Protein AF-A0A3B8QKM6-F1 (afdb_monomer_lite)

Foldseek 3Di:
DDDDQPFPFDDDFQFFWFWDDDPVQWDFGPVSVVVVVVPLQFKWWWFDDPRGTTIDRDGDTDGDDRCVPDPVGDHTGTRDMDHRRDQQPPDDPCCCVVQVASHSDEAEADAPCPLPLVVQLVQLVNRHEYAGRCHPPAPVVVLVSLVSNCVNRPSTHYAYEQEDDPPCVVRSQSNLVSCVVSVGPDYDYPPDPDDDPSND

Structure (mmCIF, N/CA/C/O backbone):
data_AF-A0A3B8QKM6-F1
#
_entry.id   AF-A0A3B8QKM6-F1
#
loop_
_atom_site.group_PDB
_atom_site.id
_atom_site.type_symbol
_atom_site.label_atom_id
_atom_site.label_alt_id
_atom_site.label_comp_id
_atom_site.label_asym_id
_atom_site.label_entity_id
_atom_site.label_seq_id
_atom_site.pdbx_PDB_ins_code
_atom_site.Cartn_x
_atom_site.Cartn_y
_atom_site.Cartn_z
_atom_site.occupancy
_atom_site.B_iso_or_equiv
_atom_site.auth_seq_id
_atom_site.auth_comp_id
_atom_site.auth_asym_id
_atom_site.auth_atom_id
_atom_site.pdbx_PDB_model_num
ATOM 1 N N . MET A 1 1 ? 25.314 25.752 -32.142 1.00 34.62 1 MET A N 1
ATOM 2 C CA . MET A 1 1 ? 26.356 25.400 -31.155 1.00 34.62 1 MET A CA 1
ATOM 3 C C . MET A 1 1 ? 25.886 24.132 -30.469 1.00 34.62 1 MET A C 1
ATOM 5 O O . MET A 1 1 ? 24.937 24.197 -29.703 1.00 34.62 1 MET A O 1
ATOM 9 N N . GLY A 1 2 ? 26.414 22.980 -30.887 1.00 37.50 2 GLY A N 1
ATOM 10 C CA . GLY A 1 2 ? 25.975 21.674 -30.396 1.00 37.50 2 GLY A CA 1
ATOM 11 C C . GLY A 1 2 ? 26.530 21.411 -29.002 1.00 37.50 2 GLY A C 1
ATOM 12 O O . GLY A 1 2 ? 27.734 21.529 -28.785 1.00 37.50 2 GLY A O 1
ATOM 13 N N . THR A 1 3 ? 25.649 21.089 -28.064 1.00 38.31 3 THR A N 1
ATOM 14 C CA . THR A 1 3 ? 26.006 20.564 -26.746 1.00 38.31 3 THR A CA 1
ATOM 15 C C . THR A 1 3 ? 26.820 19.279 -26.941 1.00 38.31 3 THR A C 1
ATOM 17 O O . THR A 1 3 ? 26.410 18.440 -27.747 1.00 38.31 3 THR A O 1
ATOM 20 N N . PRO A 1 4 ? 27.969 19.092 -26.270 1.00 42.34 4 PRO A N 1
ATOM 21 C CA . PRO A 1 4 ? 28.742 17.870 -26.435 1.00 42.34 4 PRO A CA 1
ATOM 22 C C . PRO A 1 4 ? 27.942 16.684 -25.887 1.00 42.34 4 PRO A C 1
ATOM 24 O O . PRO A 1 4 ? 27.503 16.708 -24.737 1.00 42.34 4 PRO A O 1
ATOM 27 N N . MET A 1 5 ? 27.760 15.651 -26.716 1.00 44.16 5 MET A N 1
ATOM 28 C CA . MET A 1 5 ? 27.298 14.336 -26.277 1.00 44.16 5 MET A CA 1
ATOM 29 C C . MET A 1 5 ? 28.263 13.843 -25.197 1.00 44.16 5 MET A C 1
ATOM 31 O O . MET A 1 5 ? 29.403 13.476 -25.488 1.00 44.16 5 MET A O 1
ATOM 35 N N . SER A 1 6 ? 27.850 13.877 -23.931 1.00 41.88 6 SER A N 1
ATOM 36 C CA . SER A 1 6 ? 28.602 13.218 -22.870 1.00 41.88 6 SER A CA 1
ATOM 37 C C . SER A 1 6 ? 28.374 11.714 -23.011 1.00 41.88 6 SER A C 1
ATOM 39 O O . SER A 1 6 ? 27.508 11.143 -22.348 1.00 41.88 6 SER A O 1
ATOM 41 N N . ASN A 1 7 ? 29.123 11.084 -23.917 1.00 51.84 7 ASN A N 1
ATOM 42 C CA . ASN A 1 7 ? 29.161 9.633 -24.038 1.00 51.84 7 ASN A CA 1
ATOM 43 C C . ASN A 1 7 ? 29.675 9.087 -22.707 1.00 51.84 7 ASN A C 1
ATOM 45 O O . ASN A 1 7 ? 30.804 9.377 -22.293 1.00 51.84 7 ASN A O 1
ATOM 49 N N . LEU A 1 8 ? 28.819 8.350 -22.003 1.00 54.47 8 LEU A N 1
ATOM 50 C CA . LEU A 1 8 ? 29.194 7.692 -20.764 1.00 54.47 8 LEU A CA 1
ATOM 51 C C . LEU A 1 8 ? 30.216 6.607 -21.128 1.00 54.47 8 LEU A C 1
ATOM 53 O O . LEU A 1 8 ? 29.853 5.557 -21.651 1.00 54.47 8 LEU A O 1
ATOM 57 N N . LYS A 1 9 ? 31.507 6.894 -20.931 1.00 58.03 9 LYS A N 1
ATOM 58 C CA . LYS A 1 9 ? 32.576 5.947 -21.259 1.00 58.03 9 LYS A CA 1
ATOM 59 C C . LYS A 1 9 ? 32.473 4.725 -20.352 1.00 58.03 9 LYS A C 1
ATOM 61 O O . LYS A 1 9 ? 32.499 4.856 -19.126 1.00 58.03 9 LYS A O 1
ATOM 66 N N . ILE A 1 10 ? 32.405 3.548 -20.961 1.00 59.62 10 ILE A N 1
ATOM 67 C CA . ILE A 1 10 ? 32.448 2.267 -20.261 1.00 59.62 10 ILE A CA 1
ATOM 68 C C . ILE A 1 10 ? 33.868 2.104 -19.692 1.00 59.62 10 ILE A C 1
ATOM 70 O O . ILE A 1 10 ? 34.842 1.980 -20.432 1.00 59.62 10 ILE A O 1
ATOM 74 N N . LYS A 1 11 ? 34.021 2.143 -18.362 1.00 58.09 11 LYS A N 1
ATOM 75 C CA . LYS A 1 11 ? 35.206 1.545 -17.718 1.00 58.09 11 LYS A CA 1
ATOM 76 C C . LYS A 1 11 ? 35.078 0.035 -17.897 1.00 58.09 11 LYS A C 1
ATOM 78 O O . LYS A 1 11 ? 33.963 -0.438 -17.762 1.00 58.09 11 LYS A O 1
ATOM 83 N N . SER A 1 12 ? 36.168 -0.679 -18.191 1.00 62.56 12 SER A N 1
ATOM 84 C CA . SER A 1 12 ? 36.184 -2.134 -18.451 1.00 62.56 12 SER A CA 1
ATOM 85 C C . SER A 1 12 ? 35.181 -2.903 -17.573 1.00 62.56 12 SER A C 1
ATOM 87 O O . SER A 1 12 ? 35.424 -3.113 -16.383 1.00 62.56 12 SER A O 1
ATOM 89 N N . ILE A 1 13 ? 34.028 -3.248 -18.152 1.00 73.25 13 ILE A N 1
ATOM 90 C CA . ILE A 1 13 ? 32.981 -4.071 -17.545 1.00 73.25 13 ILE A CA 1
ATOM 91 C C . ILE A 1 13 ? 32.990 -5.376 -18.327 1.00 73.25 13 ILE A C 1
ATOM 93 O O . ILE A 1 13 ? 32.834 -5.366 -19.546 1.00 73.25 13 ILE A O 1
ATOM 97 N N . THR A 1 14 ? 33.178 -6.491 -17.627 1.00 83.75 14 THR A N 1
ATOM 98 C CA . THR A 1 14 ? 33.081 -7.819 -18.231 1.00 83.75 14 THR A CA 1
ATOM 99 C C . THR A 1 14 ? 31.633 -8.071 -18.651 1.00 83.75 14 THR A C 1
ATOM 101 O O . THR A 1 14 ? 30.744 -7.978 -17.798 1.00 83.75 14 THR A O 1
ATOM 104 N N . PRO A 1 15 ? 31.369 -8.395 -19.927 1.00 89.31 15 PRO A N 1
ATOM 105 C CA . PRO A 1 15 ? 30.037 -8.777 -20.363 1.00 89.31 15 PRO A CA 1
ATOM 106 C C . PRO A 1 15 ? 29.511 -9.999 -19.600 1.00 89.31 15 PRO A C 1
ATOM 108 O O . PRO A 1 15 ? 30.260 -10.918 -19.273 1.00 89.31 15 PRO A O 1
ATOM 111 N N . ILE A 1 16 ? 28.206 -10.021 -19.348 1.00 91.44 16 ILE A N 1
ATOM 112 C CA . ILE A 1 16 ? 27.495 -11.113 -18.665 1.00 91.44 16 ILE A CA 1
ATOM 113 C C . ILE A 1 16 ? 26.717 -12.011 -19.638 1.00 91.44 16 ILE A C 1
ATOM 115 O O . ILE A 1 16 ? 26.048 -12.951 -19.209 1.00 91.44 16 ILE A O 1
ATOM 119 N N . GLY A 1 17 ? 26.774 -11.705 -20.936 1.00 91.69 17 GLY A N 1
ATOM 120 C CA . GLY A 1 17 ? 26.068 -12.418 -21.993 1.00 91.69 17 GLY A CA 1
ATOM 121 C C . GLY A 1 17 ? 26.046 -11.640 -23.307 1.00 91.69 17 GLY A C 1
ATOM 122 O O . GLY A 1 17 ? 26.843 -10.720 -23.512 1.00 91.69 17 GLY A O 1
ATOM 123 N N . SER A 1 18 ? 25.090 -11.964 -24.171 1.00 92.31 18 SER A N 1
ATOM 124 C CA . SER A 1 18 ? 24.824 -11.246 -25.419 1.00 92.31 18 SER A CA 1
ATOM 125 C C . SER A 1 18 ? 23.370 -10.778 -25.497 1.00 92.31 18 SER A C 1
ATOM 127 O O . SER A 1 18 ? 22.460 -11.372 -24.910 1.00 92.31 18 SER A O 1
ATOM 129 N N . TRP A 1 19 ? 23.151 -9.675 -26.205 1.00 93.81 19 TRP A N 1
ATOM 130 C CA . TRP A 1 19 ? 21.833 -9.129 -26.496 1.00 93.81 19 TRP A CA 1
ATOM 131 C C . TRP A 1 19 ? 21.643 -8.992 -28.004 1.00 93.81 19 TRP A C 1
ATOM 133 O O . TRP A 1 19 ? 22.488 -8.432 -28.701 1.00 93.81 19 TRP A O 1
ATOM 143 N N . SER A 1 20 ? 20.499 -9.455 -28.497 1.00 92.88 20 SER A N 1
ATOM 144 C CA . SER A 1 20 ? 20.102 -9.362 -29.900 1.00 92.88 20 SER A CA 1
ATOM 145 C C . SER A 1 20 ? 18.779 -8.613 -30.036 1.00 92.88 20 SER A C 1
ATOM 147 O O . SER A 1 20 ? 17.784 -8.940 -29.386 1.00 92.88 20 SER A O 1
ATOM 149 N N . GLY A 1 21 ? 18.750 -7.611 -30.909 1.00 92.19 21 GLY A N 1
ATOM 150 C CA . GLY A 1 21 ? 17.570 -6.798 -31.168 1.00 92.19 21 GLY A CA 1
ATOM 151 C C . GLY A 1 21 ? 17.859 -5.635 -32.122 1.00 92.19 21 GLY A C 1
ATOM 152 O O . GLY A 1 21 ? 18.993 -5.484 -32.578 1.00 92.19 21 GLY A O 1
ATOM 153 N N . PRO A 1 22 ? 16.839 -4.822 -32.442 1.00 91.06 22 PRO A N 1
ATOM 154 C CA . PRO A 1 22 ? 16.989 -3.650 -33.305 1.00 91.06 22 PRO A CA 1
ATOM 155 C C . PRO A 1 22 ? 17.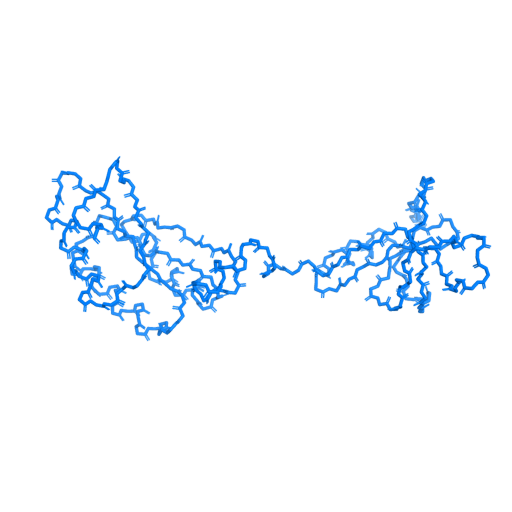885 -2.597 -32.638 1.00 91.06 22 PRO A C 1
ATOM 157 O O . PRO A 1 22 ? 17.521 -2.010 -31.616 1.00 91.06 22 PRO A O 1
ATOM 160 N N . THR A 1 23 ? 19.079 -2.383 -33.192 1.00 89.62 23 THR A N 1
ATOM 161 C CA . THR A 1 23 ? 20.089 -1.467 -32.637 1.00 89.62 23 THR A CA 1
ATOM 162 C C . THR A 1 23 ? 19.740 0.008 -32.843 1.00 89.62 23 THR A C 1
ATOM 164 O O . THR A 1 23 ? 20.194 0.856 -32.082 1.00 89.62 23 THR A O 1
ATOM 167 N N . ASP A 1 24 ? 18.887 0.318 -33.818 1.00 90.12 24 ASP A N 1
ATOM 168 C CA . ASP A 1 24 ? 18.336 1.650 -34.087 1.00 90.12 24 ASP A CA 1
ATOM 169 C C . ASP A 1 24 ? 17.354 2.131 -33.006 1.00 90.12 24 ASP A C 1
ATOM 171 O O . ASP A 1 24 ? 17.094 3.327 -32.898 1.00 90.12 24 ASP A O 1
ATOM 175 N N . LEU A 1 25 ? 16.842 1.215 -32.174 1.00 91.31 25 LEU A N 1
ATOM 176 C CA . LEU A 1 25 ? 15.969 1.525 -31.037 1.00 91.31 25 LEU A CA 1
ATOM 177 C C . LEU A 1 25 ? 16.722 1.653 -29.705 1.00 91.31 25 LEU A C 1
ATOM 179 O O . LEU A 1 25 ? 16.086 1.794 -28.654 1.00 91.31 25 LEU A O 1
ATOM 183 N N . LEU A 1 26 ? 18.057 1.571 -29.718 1.00 94.25 26 LEU A N 1
ATOM 184 C CA . LEU A 1 26 ? 18.853 1.773 -28.514 1.00 94.25 26 LEU A CA 1
ATOM 185 C C . LEU A 1 26 ? 18.727 3.216 -28.036 1.00 94.25 26 LEU A C 1
ATOM 187 O O . LEU A 1 26 ? 18.972 4.171 -28.768 1.00 94.25 26 LEU A O 1
ATOM 191 N N . LEU A 1 27 ? 18.404 3.357 -26.757 1.00 94.25 27 LEU A N 1
ATOM 192 C CA . LEU A 1 27 ? 18.575 4.609 -26.039 1.00 94.25 27 LEU A CA 1
ATOM 193 C C . LEU A 1 27 ? 20.083 4.820 -25.898 1.00 94.25 27 LEU A C 1
ATOM 195 O O . LEU A 1 27 ? 20.785 3.869 -25.548 1.00 94.25 27 LEU A O 1
ATOM 199 N N . THR A 1 28 ? 20.586 6.020 -26.175 1.00 92.75 28 THR A N 1
ATOM 200 C CA . THR A 1 28 ? 22.041 6.293 -26.190 1.00 92.75 28 THR A CA 1
ATOM 201 C C . THR A 1 28 ? 22.418 7.600 -25.500 1.00 92.75 28 THR A C 1
ATOM 203 O O . THR A 1 28 ? 23.590 7.833 -25.203 1.00 92.75 28 THR A O 1
ATOM 206 N N . THR A 1 29 ? 21.438 8.449 -25.190 1.00 91.19 29 THR A N 1
ATOM 207 C CA . THR A 1 29 ? 21.658 9.724 -24.501 1.00 91.19 29 THR A CA 1
ATOM 208 C C . THR A 1 29 ? 21.272 9.659 -23.016 1.00 91.19 29 THR A C 1
ATOM 210 O O . THR A 1 29 ? 20.421 8.857 -22.624 1.00 91.19 29 THR A O 1
ATOM 213 N N . PRO A 1 30 ? 21.828 10.538 -22.156 1.00 91.88 30 PRO A N 1
ATOM 214 C CA . PRO A 1 30 ? 21.451 10.594 -20.741 1.00 91.88 30 PRO A CA 1
ATOM 215 C C . PRO A 1 30 ? 19.956 10.850 -20.492 1.00 91.88 30 PRO A C 1
ATOM 217 O O . PRO A 1 30 ? 19.392 10.323 -19.531 1.00 91.88 30 PRO A O 1
ATOM 220 N N . GLU A 1 31 ? 19.303 11.647 -21.342 1.00 94.69 31 GLU A N 1
ATOM 221 C CA . GLU A 1 31 ? 17.866 11.914 -21.231 1.00 94.69 31 GLU A CA 1
ATOM 222 C C . GLU A 1 31 ? 17.046 10.660 -21.547 1.00 94.69 31 GLU A C 1
ATOM 224 O O . GLU A 1 31 ? 16.166 10.280 -20.772 1.00 94.69 31 GLU A O 1
ATOM 229 N N . GLU A 1 32 ? 17.375 9.971 -22.638 1.00 94.31 32 GLU A N 1
ATOM 230 C CA . GLU A 1 32 ? 16.737 8.709 -22.998 1.00 94.31 32 GLU A CA 1
ATOM 231 C C . GLU A 1 32 ? 16.980 7.639 -21.932 1.00 94.31 32 GLU A C 1
ATOM 233 O O . GLU A 1 32 ? 16.049 6.926 -21.563 1.00 94.31 32 GLU A O 1
ATOM 238 N N . PHE A 1 33 ? 18.186 7.566 -21.358 1.00 93.94 33 PHE A N 1
ATOM 239 C CA . PHE A 1 33 ? 18.465 6.675 -20.232 1.00 93.94 33 PHE A CA 1
ATOM 240 C C . PHE A 1 33 ? 17.557 6.969 -19.045 1.00 93.94 33 PHE A C 1
ATOM 242 O O . PHE A 1 33 ? 16.953 6.049 -18.493 1.00 93.94 33 PHE A O 1
ATOM 249 N N . ALA A 1 34 ? 17.415 8.241 -18.665 1.00 94.38 34 ALA A N 1
ATOM 250 C CA . ALA A 1 34 ? 16.527 8.632 -17.579 1.00 94.38 34 ALA A CA 1
ATOM 251 C C . ALA A 1 34 ? 15.063 8.264 -17.880 1.00 94.38 34 ALA A C 1
ATOM 253 O O . ALA A 1 34 ? 14.351 7.809 -16.983 1.00 94.38 34 ALA A O 1
ATOM 254 N N . GLN A 1 35 ? 14.608 8.416 -19.128 1.00 93.25 35 GLN A N 1
ATOM 255 C CA . GLN A 1 35 ? 13.270 7.987 -19.546 1.00 93.25 35 GLN A CA 1
ATOM 256 C C . GLN A 1 35 ? 13.114 6.461 -19.494 1.00 93.25 35 GLN A C 1
ATOM 258 O O . GLN A 1 35 ? 12.102 5.973 -18.991 1.00 93.25 35 GLN A O 1
ATOM 263 N N . GLY A 1 36 ? 14.115 5.712 -19.962 1.00 92.81 36 GLY A N 1
ATOM 264 C CA . GLY A 1 36 ? 14.158 4.252 -19.912 1.00 92.81 36 GLY A CA 1
ATOM 265 C C . GLY A 1 36 ? 14.082 3.738 -18.478 1.00 92.81 36 GLY A C 1
ATOM 266 O O . GLY A 1 36 ? 13.178 2.973 -18.154 1.00 92.81 36 GLY A O 1
ATOM 267 N N . LEU A 1 37 ? 14.949 4.241 -17.593 1.00 92.75 37 LEU A N 1
ATOM 268 C CA . LEU A 1 37 ? 15.011 3.873 -16.170 1.00 92.75 37 LEU A CA 1
ATOM 269 C C . LEU A 1 37 ? 13.697 4.133 -15.414 1.00 92.75 37 LEU A C 1
ATOM 271 O O . LEU A 1 37 ? 13.383 3.424 -14.461 1.00 92.75 37 LEU A O 1
ATOM 275 N N . ARG A 1 38 ? 12.889 5.111 -15.846 1.00 93.25 38 ARG A N 1
ATOM 276 C CA . ARG A 1 38 ? 11.558 5.379 -15.268 1.00 93.25 38 ARG A CA 1
ATOM 277 C C . ARG A 1 38 ? 10.496 4.354 -15.684 1.00 93.25 38 ARG A C 1
ATOM 279 O O . ARG A 1 38 ? 9.455 4.269 -15.032 1.00 93.25 38 ARG A O 1
ATOM 286 N N . ARG A 1 39 ? 10.724 3.551 -16.731 1.00 92.69 39 ARG A N 1
ATOM 287 C CA . ARG A 1 39 ? 9.789 2.513 -17.210 1.00 92.69 39 ARG A CA 1
ATOM 288 C C . ARG A 1 39 ? 9.927 1.217 -16.411 1.00 92.69 39 ARG A C 1
ATOM 290 O O . ARG A 1 39 ? 10.141 0.147 -16.968 1.00 92.69 39 ARG A O 1
ATOM 297 N N . ILE A 1 40 ? 9.697 1.294 -15.103 1.00 93.00 40 ILE A N 1
ATOM 298 C CA . ILE A 1 40 ? 9.861 0.191 -14.136 1.00 93.00 40 ILE A CA 1
ATOM 299 C C . ILE A 1 40 ? 9.059 -1.090 -14.454 1.00 93.00 40 ILE A C 1
ATOM 301 O O . ILE A 1 40 ? 9.305 -2.147 -13.880 1.00 93.00 40 ILE A O 1
ATOM 305 N N . GLY A 1 41 ? 8.073 -1.013 -15.352 1.00 92.94 41 GLY A N 1
ATOM 306 C CA . GLY A 1 41 ? 7.273 -2.153 -15.801 1.00 92.94 41 GLY A CA 1
ATOM 307 C C . GLY A 1 41 ? 7.885 -2.978 -16.938 1.00 92.94 41 GLY A C 1
ATOM 308 O O . GLY A 1 41 ? 7.291 -4.003 -17.276 1.00 92.94 41 GLY A O 1
ATOM 309 N N . THR A 1 42 ? 9.015 -2.544 -17.507 1.00 92.38 42 THR A N 1
ATOM 310 C CA . THR A 1 42 ? 9.704 -3.166 -18.653 1.00 92.38 42 THR A CA 1
ATOM 311 C C . THR A 1 42 ? 11.153 -3.463 -18.260 1.00 92.38 42 THR A C 1
ATOM 313 O O . THR A 1 42 ? 11.751 -2.636 -17.570 1.00 92.38 42 THR A O 1
ATOM 316 N N . PRO A 1 43 ? 11.729 -4.618 -18.639 1.00 93.88 43 PRO A N 1
ATOM 317 C CA . PRO A 1 43 ? 13.146 -4.861 -18.403 1.00 93.88 43 PRO A CA 1
ATOM 318 C C . PRO A 1 43 ? 14.010 -3.868 -19.190 1.00 93.88 43 PRO A C 1
ATOM 320 O O . PRO A 1 43 ? 13.604 -3.380 -20.247 1.00 93.88 43 PRO A O 1
ATOM 323 N N . LEU A 1 44 ? 15.210 -3.596 -18.683 1.00 95.69 44 LEU A N 1
ATOM 324 C CA . LEU A 1 44 ? 16.236 -2.836 -19.389 1.00 95.69 44 LEU A CA 1
ATOM 325 C C . LEU A 1 44 ? 17.505 -3.665 -19.515 1.00 95.69 44 LEU A C 1
ATOM 327 O O . LEU A 1 44 ? 17.948 -4.287 -18.549 1.00 95.69 44 LEU A O 1
ATOM 331 N N . TYR A 1 45 ? 18.102 -3.618 -20.695 1.00 95.56 45 TYR A N 1
ATOM 332 C CA . TYR A 1 45 ? 19.350 -4.290 -21.019 1.00 95.56 45 TYR A CA 1
ATOM 333 C C . TYR A 1 45 ? 20.390 -3.231 -21.344 1.00 95.56 45 TYR A C 1
ATOM 335 O O . TYR A 1 45 ? 20.171 -2.408 -22.229 1.00 95.56 45 TYR A O 1
ATOM 343 N N . ALA A 1 46 ? 21.497 -3.236 -20.615 1.00 95.00 46 ALA A N 1
ATOM 344 C CA . ALA A 1 46 ? 22.630 -2.371 -20.890 1.00 95.00 46 ALA A CA 1
ATOM 345 C C . ALA A 1 46 ? 23.610 -3.115 -21.790 1.00 95.00 46 ALA A C 1
ATOM 347 O O . ALA A 1 46 ? 24.074 -4.187 -21.411 1.00 95.00 46 ALA A O 1
ATOM 348 N N . VAL A 1 47 ? 23.913 -2.565 -22.960 1.00 93.81 47 VAL A N 1
ATOM 349 C CA . VAL A 1 47 ? 24.737 -3.214 -23.987 1.00 93.81 47 VAL A CA 1
ATOM 350 C C . VAL A 1 47 ? 25.929 -2.343 -24.367 1.00 93.81 47 VAL A C 1
ATOM 352 O O . VAL A 1 47 ? 25.850 -1.114 -24.299 1.00 93.81 47 VAL A O 1
ATOM 355 N N . ASP A 1 48 ? 27.025 -2.980 -24.769 1.00 90.94 48 ASP A N 1
ATOM 356 C CA . ASP A 1 48 ? 28.162 -2.302 -25.392 1.00 90.94 48 ASP A CA 1
ATOM 357 C C . ASP A 1 48 ? 27.878 -2.093 -26.885 1.00 90.94 48 ASP A C 1
ATOM 359 O O . ASP A 1 48 ? 27.763 -3.052 -27.651 1.00 90.94 48 ASP A O 1
ATOM 363 N N . HIS A 1 49 ? 27.736 -0.836 -27.299 1.00 85.81 49 HIS A N 1
ATOM 364 C CA . HIS A 1 49 ? 27.480 -0.440 -28.679 1.00 85.81 49 HIS A CA 1
ATOM 365 C C . HIS A 1 49 ? 28.693 0.304 -29.254 1.00 85.81 49 HIS A C 1
ATOM 367 O O . HIS A 1 49 ? 28.631 1.494 -29.558 1.00 85.81 49 HIS A O 1
ATOM 373 N N . GLY A 1 50 ? 29.822 -0.402 -29.376 1.00 73.81 50 GLY A N 1
ATOM 374 C CA . GLY A 1 50 ? 31.012 0.101 -30.068 1.00 73.81 50 GLY A CA 1
ATOM 375 C C . GLY A 1 50 ? 31.660 1.305 -29.377 1.00 73.81 50 GLY A C 1
ATOM 376 O O . GLY A 1 50 ? 31.911 2.308 -30.037 1.00 73.81 50 GLY A O 1
ATOM 377 N N . GLU A 1 51 ? 31.922 1.184 -28.066 1.00 69.62 51 GLU A N 1
ATOM 378 C CA . GLU A 1 51 ? 32.488 2.187 -27.127 1.00 69.62 51 GLU A CA 1
ATOM 379 C C . GLU A 1 51 ? 31.481 3.104 -26.409 1.00 69.62 51 GLU A C 1
ATOM 381 O O . GLU A 1 51 ? 31.860 3.842 -25.490 1.00 69.62 51 GLU A O 1
ATOM 386 N N . ALA A 1 52 ? 30.198 3.043 -26.764 1.00 81.56 52 ALA A N 1
ATOM 387 C CA . ALA A 1 52 ? 29.132 3.746 -26.058 1.00 81.56 52 ALA A CA 1
ATOM 388 C C . ALA A 1 52 ? 28.179 2.760 -25.374 1.00 81.56 52 ALA A C 1
ATOM 390 O O . ALA A 1 52 ? 27.859 1.699 -25.907 1.00 81.56 52 ALA A O 1
ATOM 391 N N . LEU A 1 53 ? 27.692 3.132 -24.191 1.00 90.25 53 LEU A N 1
ATOM 392 C CA . LEU A 1 53 ? 26.614 2.404 -23.530 1.00 90.25 53 LEU A CA 1
ATOM 393 C C . LEU A 1 53 ? 25.309 2.602 -24.313 1.00 90.25 53 LEU A C 1
ATOM 395 O O . LEU A 1 53 ? 24.951 3.735 -24.631 1.00 90.25 53 LEU A O 1
ATOM 399 N N . GLY A 1 54 ? 24.582 1.519 -24.574 1.00 94.44 54 GLY A N 1
ATOM 400 C CA . GLY A 1 54 ? 23.202 1.558 -25.058 1.00 94.44 54 GLY A CA 1
ATOM 401 C C . GLY A 1 54 ? 22.252 0.928 -24.045 1.00 94.44 54 GLY A C 1
ATOM 402 O O . GLY A 1 54 ? 22.622 -0.041 -23.381 1.00 94.44 54 GLY A O 1
ATOM 403 N N . LEU A 1 55 ? 21.027 1.447 -23.922 1.00 95.75 55 LEU A N 1
ATOM 404 C CA . LEU A 1 55 ? 19.953 0.766 -23.191 1.00 95.75 55 LEU A CA 1
ATOM 405 C C . LEU A 1 55 ? 18.867 0.288 -24.157 1.00 95.75 55 LEU A C 1
ATOM 407 O O . LEU A 1 55 ? 18.316 1.074 -24.925 1.00 95.75 55 LEU A O 1
ATOM 411 N N . ALA A 1 56 ? 18.511 -0.989 -24.064 1.00 95.62 56 ALA A N 1
ATOM 412 C CA . ALA A 1 56 ? 17.379 -1.585 -24.764 1.00 95.62 56 ALA A CA 1
ATOM 413 C C . ALA A 1 56 ? 16.247 -1.920 -23.786 1.00 95.62 56 ALA A C 1
ATOM 415 O O . ALA A 1 56 ? 16.497 -2.285 -22.642 1.00 95.62 56 ALA A O 1
ATOM 416 N N . SER A 1 57 ? 14.996 -1.850 -24.250 1.00 92.00 57 SER A N 1
ATOM 417 C CA . SER A 1 57 ? 13.798 -2.259 -23.485 1.00 92.00 57 SER A CA 1
ATOM 418 C C . SER A 1 57 ? 13.060 -3.463 -24.097 1.00 92.00 57 SER A C 1
ATOM 420 O O . SER A 1 57 ? 11.935 -3.782 -23.720 1.00 92.00 57 SER A O 1
ATOM 422 N N . GLY A 1 58 ? 13.702 -4.147 -25.047 1.00 90.62 58 GLY A N 1
ATOM 423 C CA . GLY A 1 58 ? 13.194 -5.315 -25.768 1.00 90.62 58 GLY A CA 1
ATOM 424 C C . GLY A 1 58 ? 14.343 -6.132 -26.365 1.00 90.62 58 GLY A C 1
ATOM 425 O O . GLY A 1 58 ? 15.496 -5.909 -26.004 1.00 90.62 58 GLY A O 1
ATOM 426 N N . GLY A 1 59 ? 14.040 -7.060 -27.274 1.00 92.00 59 GLY A N 1
ATOM 427 C CA . GLY A 1 59 ? 15.023 -7.997 -27.835 1.00 92.00 59 GLY A CA 1
ATOM 428 C C . GLY A 1 59 ? 15.159 -9.285 -27.018 1.00 92.00 59 GLY A C 1
ATOM 429 O O . GLY A 1 59 ? 14.353 -9.556 -26.125 1.00 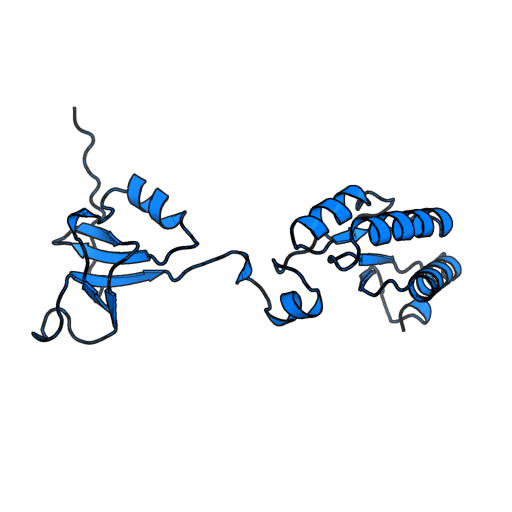92.00 59 GLY A O 1
ATOM 430 N N . SER A 1 60 ? 16.171 -10.084 -27.345 1.00 92.06 60 SER A N 1
ATOM 431 C CA . SER A 1 60 ? 16.493 -11.354 -26.690 1.00 92.06 60 SER A CA 1
ATOM 432 C C . SER A 1 60 ? 17.854 -11.284 -26.010 1.00 92.06 60 SER A C 1
ATOM 434 O O . SER A 1 60 ? 18.799 -10.722 -26.560 1.00 92.06 60 SER A O 1
ATOM 436 N N . VAL A 1 61 ? 17.952 -11.891 -24.831 1.00 92.25 61 VAL A N 1
ATOM 437 C CA . VAL A 1 61 ? 19.194 -12.008 -24.066 1.00 92.25 61 VAL A CA 1
ATOM 438 C C . VAL A 1 61 ? 19.590 -13.471 -23.960 1.00 92.25 61 VAL A C 1
ATOM 440 O O . VAL A 1 61 ? 18.760 -14.309 -23.607 1.00 92.25 61 VAL A O 1
ATOM 443 N N . GLU A 1 62 ? 20.867 -13.746 -24.188 1.00 90.88 62 GLU A N 1
ATOM 444 C CA . GLU A 1 62 ? 21.517 -15.000 -23.825 1.00 90.88 62 GLU A CA 1
ATOM 445 C C . GLU A 1 62 ? 22.525 -14.721 -22.703 1.00 90.88 62 GLU A C 1
ATOM 447 O O . GLU A 1 62 ? 23.378 -13.845 -22.836 1.00 90.88 62 GLU A O 1
ATOM 452 N N . MET A 1 63 ? 22.394 -15.421 -21.572 1.00 89.81 63 MET A N 1
ATOM 453 C CA . MET A 1 63 ? 23.238 -15.215 -20.389 1.00 89.81 63 MET A CA 1
ATOM 454 C C . MET A 1 63 ? 24.432 -16.171 -20.388 1.00 89.81 63 MET A C 1
ATOM 456 O O . MET A 1 63 ? 24.266 -17.372 -20.599 1.00 89.81 63 MET A O 1
ATOM 460 N N . GLY A 1 64 ? 25.609 -15.656 -20.037 1.00 83.62 64 GLY A N 1
ATOM 461 C CA . GLY A 1 64 ? 26.858 -16.414 -19.991 1.00 83.62 64 GLY A CA 1
ATOM 462 C C . GLY A 1 64 ? 27.593 -16.491 -21.333 1.00 83.62 64 GLY A C 1
ATOM 463 O O . GLY A 1 64 ? 27.235 -15.829 -22.304 1.00 83.62 64 GLY A O 1
ATOM 464 N N . GLY A 1 65 ? 28.657 -17.300 -21.351 1.00 72.00 65 GLY A N 1
ATOM 465 C CA . GLY A 1 65 ? 29.580 -17.426 -22.482 1.00 72.00 65 GLY A CA 1
ATOM 466 C C . GLY A 1 65 ? 30.591 -16.274 -22.588 1.00 72.00 65 GLY A C 1
ATOM 467 O O . GLY A 1 65 ? 30.589 -15.357 -21.769 1.00 72.00 65 GLY A O 1
ATOM 468 N N . ASP A 1 66 ? 31.496 -16.363 -23.566 1.00 70.12 66 ASP A N 1
ATOM 469 C CA . ASP A 1 66 ? 32.464 -15.307 -23.889 1.00 70.12 66 ASP A CA 1
ATOM 470 C C . ASP A 1 66 ? 31.989 -14.563 -25.148 1.00 70.12 66 ASP A C 1
ATOM 472 O O . ASP A 1 66 ? 32.287 -15.005 -26.258 1.00 70.12 66 ASP A O 1
ATOM 476 N N . PRO A 1 67 ? 31.240 -13.454 -25.025 1.00 63.47 67 PRO A N 1
ATOM 477 C CA . PRO A 1 67 ? 30.721 -12.731 -26.187 1.00 63.47 67 PRO A CA 1
ATOM 478 C C . PRO A 1 67 ? 31.815 -12.093 -27.056 1.00 63.47 67 PRO A C 1
ATOM 480 O O . PRO A 1 67 ? 31.506 -11.618 -28.144 1.00 63.47 67 PRO A O 1
ATOM 483 N N . GLN A 1 68 ? 33.078 -12.074 -26.609 1.00 62.78 68 GLN A N 1
ATOM 484 C CA . GLN A 1 68 ? 34.211 -11.616 -27.417 1.00 62.78 68 GLN A CA 1
ATOM 485 C C . GLN A 1 68 ? 34.950 -12.770 -28.122 1.00 62.78 68 GLN A C 1
ATOM 487 O O . GLN A 1 68 ? 35.672 -12.515 -29.086 1.00 62.78 68 GLN A O 1
ATOM 492 N N . GLY A 1 69 ? 34.766 -14.021 -27.682 1.00 60.94 69 GLY A N 1
ATOM 493 C CA . GLY A 1 69 ? 35.542 -15.182 -28.139 1.00 60.94 69 GLY A CA 1
ATOM 494 C C . GLY A 1 69 ? 34.736 -16.395 -28.622 1.00 60.94 69 GLY A C 1
ATOM 495 O O . GLY A 1 69 ? 35.306 -17.261 -29.286 1.00 60.94 69 GLY A O 1
ATOM 496 N N . ASP A 1 70 ? 33.434 -16.480 -28.334 1.00 66.50 70 ASP A N 1
ATOM 497 C CA . ASP A 1 70 ? 32.566 -17.576 -28.774 1.00 66.50 70 ASP A CA 1
ATOM 498 C C . ASP A 1 70 ? 31.781 -17.185 -30.043 1.00 66.50 70 ASP A C 1
ATOM 500 O O . ASP A 1 70 ? 30.828 -16.408 -29.964 1.00 66.50 70 ASP A O 1
ATOM 504 N N . PRO A 1 71 ? 32.117 -17.742 -31.221 1.00 62.78 71 PRO A N 1
ATOM 505 C CA . PRO A 1 71 ? 31.461 -17.408 -32.487 1.00 62.78 71 PRO A CA 1
ATOM 506 C C . PRO A 1 71 ? 29.988 -17.847 -32.567 1.00 62.78 71 PRO A C 1
ATOM 508 O O . PRO A 1 71 ? 29.325 -17.556 -33.563 1.00 62.78 71 PRO A O 1
ATOM 511 N N . ARG A 1 72 ? 29.476 -18.572 -31.560 1.00 64.69 72 ARG A N 1
ATOM 512 C CA . ARG A 1 72 ? 28.062 -18.966 -31.452 1.00 64.69 72 ARG A CA 1
ATOM 513 C C . ARG A 1 72 ? 27.191 -17.885 -30.813 1.00 64.69 72 ARG A C 1
ATOM 515 O O . ARG A 1 72 ? 25.979 -17.917 -31.002 1.00 64.69 72 ARG A O 1
ATOM 522 N N . LEU A 1 73 ? 27.786 -16.957 -30.060 1.00 65.12 73 LEU A N 1
ATOM 523 C CA . LEU A 1 73 ? 27.061 -15.836 -29.470 1.00 65.12 73 LEU A CA 1
ATOM 524 C C . LEU A 1 73 ? 26.854 -14.763 -30.541 1.00 65.12 73 LEU A C 1
ATOM 526 O O . LEU A 1 73 ? 27.804 -14.256 -31.137 1.00 65.12 73 LEU A O 1
ATOM 530 N N . HIS A 1 74 ? 25.595 -14.414 -30.787 1.00 72.12 74 HIS A N 1
ATOM 531 C CA . HIS A 1 74 ? 25.212 -13.389 -31.750 1.00 72.12 74 HIS A CA 1
ATOM 532 C C . HIS A 1 74 ? 24.615 -12.181 -31.023 1.00 72.12 74 HIS A C 1
ATOM 534 O O . HIS A 1 74 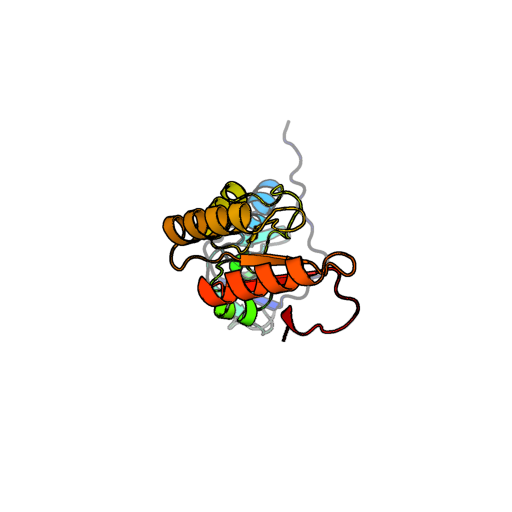? 23.729 -12.327 -30.180 1.00 72.12 74 HIS A O 1
ATOM 540 N N . GLY A 1 75 ? 25.069 -10.979 -31.384 1.00 85.50 75 GLY A N 1
ATOM 541 C CA . GLY A 1 75 ? 24.527 -9.721 -30.869 1.00 85.50 75 GLY A CA 1
ATOM 542 C C . GLY A 1 75 ? 25.568 -8.831 -30.194 1.00 85.50 75 GLY A C 1
ATOM 543 O O . GLY A 1 75 ? 26.769 -9.075 -30.277 1.00 85.50 75 GLY A O 1
ATOM 544 N N . LEU A 1 76 ? 25.093 -7.766 -29.549 1.00 90.62 76 LEU A N 1
ATOM 545 C CA . LEU A 1 76 ? 25.937 -6.849 -28.787 1.00 90.62 76 LEU A CA 1
ATOM 546 C C . LEU A 1 76 ? 26.292 -7.458 -27.421 1.00 90.62 76 LEU A C 1
ATOM 548 O O . LEU A 1 76 ? 25.442 -8.130 -26.825 1.00 90.62 76 LEU A O 1
ATOM 552 N N . PRO A 1 77 ? 27.496 -7.204 -26.876 1.00 91.06 77 PRO A N 1
ATOM 553 C CA . PRO A 1 77 ? 27.837 -7.626 -25.522 1.00 91.06 77 PRO A CA 1
ATOM 554 C C . PRO A 1 77 ? 26.855 -7.042 -24.501 1.00 91.06 77 PRO A C 1
ATOM 556 O O . PRO A 1 77 ? 26.657 -5.827 -24.434 1.00 91.06 77 PRO A O 1
ATOM 559 N N . LEU A 1 78 ? 26.242 -7.901 -23.688 1.00 92.56 78 LEU A N 1
ATOM 560 C CA . LEU A 1 78 ? 25.357 -7.495 -22.601 1.00 92.56 78 LEU A CA 1
ATOM 561 C C . LEU A 1 78 ? 26.190 -7.203 -21.353 1.00 92.56 78 LEU A C 1
ATOM 563 O O . LEU A 1 78 ? 26.929 -8.060 -20.878 1.00 92.56 78 LEU A O 1
ATOM 567 N N . LEU A 1 79 ? 26.027 -6.015 -20.785 1.00 92.94 79 LEU A N 1
ATOM 568 C CA . LEU A 1 79 ? 26.768 -5.539 -19.618 1.00 92.94 79 LEU A CA 1
ATOM 569 C C . LEU A 1 79 ? 25.952 -5.651 -18.325 1.00 92.94 79 LEU A C 1
ATOM 571 O O . LEU A 1 79 ? 26.506 -5.952 -17.272 1.00 92.94 79 LEU A O 1
ATOM 575 N N . ALA A 1 80 ? 24.640 -5.400 -18.386 1.00 93.19 80 ALA A N 1
ATOM 576 C CA . ALA A 1 80 ? 23.755 -5.487 -17.225 1.00 93.19 80 ALA A CA 1
ATOM 577 C C . ALA A 1 80 ? 22.292 -5.714 -17.623 1.00 93.19 80 ALA A C 1
ATOM 579 O O . ALA A 1 80 ? 21.862 -5.343 -18.715 1.00 93.19 80 ALA A O 1
ATOM 580 N N . VAL A 1 81 ? 21.511 -6.262 -16.690 1.00 93.94 81 VAL A N 1
ATOM 581 C CA . VAL A 1 81 ? 20.056 -6.408 -16.814 1.00 93.94 81 VAL A CA 1
ATOM 582 C C . VAL A 1 81 ? 19.383 -5.788 -15.597 1.00 93.94 81 VAL A C 1
ATOM 584 O O . VAL A 1 81 ? 19.745 -6.084 -14.461 1.00 93.94 81 VAL A O 1
ATOM 587 N N . SER A 1 82 ? 18.365 -4.968 -15.838 1.00 93.38 82 SER A N 1
ATOM 588 C CA . SER A 1 82 ? 17.387 -4.568 -14.831 1.00 93.38 82 SER A CA 1
ATOM 589 C C . SER A 1 82 ? 16.075 -5.290 -15.133 1.00 93.38 82 SER A C 1
ATOM 591 O O . SER A 1 82 ? 15.494 -5.042 -16.193 1.00 93.38 82 SER A O 1
ATOM 593 N N . PRO A 1 83 ? 15.575 -6.169 -14.248 1.00 91.69 83 PRO A N 1
ATOM 594 C CA . PRO A 1 83 ? 14.279 -6.808 -14.446 1.00 91.69 83 PRO A CA 1
ATOM 595 C C 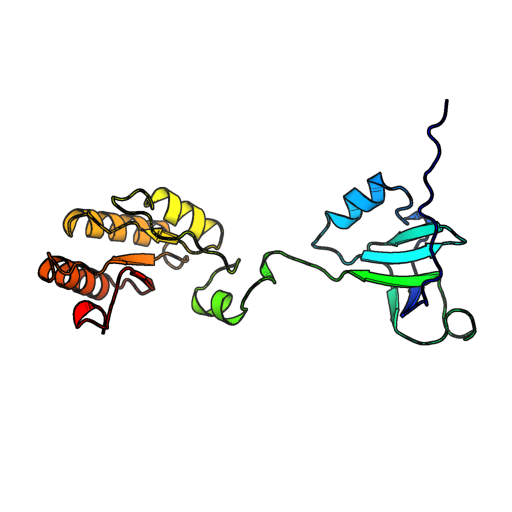. PRO A 1 83 ? 13.136 -5.792 -14.288 1.00 91.69 83 PRO A C 1
ATOM 597 O O . PRO A 1 83 ? 13.346 -4.623 -13.960 1.00 91.69 83 PRO A O 1
ATOM 600 N N . THR A 1 84 ? 11.896 -6.241 -14.490 1.00 92.88 84 THR A N 1
ATOM 601 C CA . THR A 1 84 ? 10.718 -5.427 -14.173 1.00 92.88 84 THR A CA 1
ATOM 602 C C . THR A 1 84 ? 10.618 -5.201 -12.660 1.00 92.88 84 THR A C 1
ATOM 604 O O . THR A 1 84 ? 10.359 -6.139 -11.903 1.00 92.88 84 THR A O 1
ATOM 607 N N . CYS A 1 85 ? 10.746 -3.955 -12.222 1.00 91.50 85 CYS A N 1
ATOM 608 C CA . CYS A 1 85 ? 10.729 -3.544 -10.817 1.00 91.50 85 CYS A CA 1
ATOM 609 C C . CYS A 1 85 ? 9.391 -2.881 -10.457 1.00 91.50 85 CYS A C 1
ATOM 611 O O . CYS A 1 85 ? 9.326 -1.701 -10.112 1.00 91.50 85 CYS A O 1
ATOM 613 N N . ARG A 1 86 ? 8.287 -3.624 -10.586 1.00 91.38 86 ARG A N 1
ATOM 614 C CA . ARG A 1 86 ? 6.941 -3.091 -10.325 1.00 91.38 86 ARG A CA 1
ATOM 615 C C . ARG A 1 86 ? 6.721 -2.846 -8.823 1.00 91.38 86 ARG A C 1
ATOM 617 O O . ARG A 1 86 ? 7.088 -3.718 -8.039 1.00 91.38 86 ARG A O 1
ATOM 624 N N . PRO A 1 87 ? 6.057 -1.750 -8.397 1.00 92.88 87 PRO A N 1
ATOM 625 C CA . PRO A 1 87 ? 5.877 -1.453 -6.973 1.00 92.88 87 PRO A CA 1
ATOM 626 C C . PRO A 1 87 ? 5.111 -2.545 -6.203 1.00 92.88 87 PRO A C 1
ATOM 628 O O . PRO A 1 87 ? 5.334 -2.730 -5.015 1.00 92.88 87 PRO A O 1
ATOM 631 N N . GLN A 1 88 ? 4.247 -3.308 -6.884 1.00 94.00 88 GLN A N 1
ATOM 632 C CA . GLN A 1 88 ? 3.501 -4.432 -6.300 1.00 94.00 88 GLN A CA 1
ATOM 633 C C . GLN A 1 88 ? 4.394 -5.611 -5.892 1.00 94.00 88 GLN A C 1
ATOM 635 O O . GLN A 1 88 ? 3.986 -6.430 -5.077 1.00 94.00 88 GLN A O 1
ATOM 640 N N . ASN A 1 89 ? 5.603 -5.705 -6.454 1.00 92.19 89 ASN A N 1
ATOM 641 C CA . ASN A 1 89 ? 6.537 -6.792 -6.166 1.00 92.19 89 ASN A CA 1
ATOM 642 C C . ASN A 1 89 ? 7.415 -6.502 -4.937 1.00 92.19 89 ASN A C 1
ATOM 644 O O . ASN A 1 89 ? 8.213 -7.354 -4.552 1.00 92.19 89 ASN A O 1
ATOM 648 N N . PHE A 1 90 ? 7.314 -5.309 -4.342 1.00 94.44 90 PHE A N 1
ATOM 649 C CA . PHE A 1 90 ? 8.075 -4.956 -3.146 1.00 94.44 90 PHE A CA 1
ATOM 650 C C . PHE A 1 90 ? 7.331 -5.370 -1.874 1.00 94.44 90 PHE A C 1
ATOM 652 O O . PHE A 1 90 ? 6.110 -5.247 -1.775 1.00 94.44 90 PHE A O 1
ATOM 659 N N . GLY A 1 91 ? 8.098 -5.808 -0.876 1.00 95.94 91 GLY A N 1
ATOM 660 C CA . GLY A 1 91 ? 7.582 -6.286 0.404 1.00 95.94 91 GLY A CA 1
ATOM 661 C C . GLY A 1 91 ? 7.313 -7.790 0.409 1.00 95.94 91 GLY A C 1
ATOM 662 O O . GLY A 1 91 ? 7.878 -8.544 -0.381 1.00 95.94 91 GLY A O 1
ATOM 663 N N . SER A 1 92 ? 6.478 -8.238 1.345 1.00 97.00 92 SER A N 1
ATOM 664 C CA . SER A 1 92 ? 6.169 -9.658 1.509 1.00 97.00 92 SER A CA 1
ATOM 665 C C . SER A 1 92 ? 4.980 -10.084 0.650 1.00 97.00 92 SER A C 1
ATOM 667 O O . SER A 1 92 ? 3.865 -9.595 0.830 1.00 97.00 92 SER A O 1
ATOM 669 N N . ALA A 1 93 ? 5.180 -11.087 -0.206 1.00 95.75 93 ALA A N 1
ATOM 670 C CA . ALA A 1 93 ? 4.089 -11.703 -0.959 1.00 95.75 93 ALA A CA 1
ATOM 671 C C . ALA A 1 93 ? 3.009 -12.318 -0.047 1.00 95.75 93 ALA A C 1
ATOM 673 O O . ALA A 1 93 ? 1.835 -12.332 -0.418 1.00 95.75 93 ALA A O 1
ATOM 674 N N . SER A 1 94 ? 3.379 -12.797 1.152 1.00 97.44 94 SER A N 1
ATOM 675 C CA . SER A 1 94 ? 2.393 -13.295 2.118 1.00 97.44 94 SER A CA 1
ATOM 676 C C . SER A 1 94 ? 1.521 -12.164 2.648 1.00 97.44 94 SER A C 1
ATOM 678 O O . SER A 1 94 ? 0.311 -12.313 2.658 1.00 97.44 94 SER A O 1
ATOM 680 N N . PHE A 1 95 ? 2.099 -11.002 2.967 1.00 97.69 95 PHE A N 1
ATOM 681 C CA . PHE A 1 95 ? 1.339 -9.836 3.425 1.00 97.69 95 PHE A CA 1
ATOM 682 C C . PHE A 1 95 ? 0.300 -9.394 2.387 1.00 97.69 95 PHE A C 1
ATOM 684 O O . PHE A 1 95 ? -0.860 -9.166 2.727 1.00 97.69 95 PHE A O 1
ATOM 691 N N . ALA A 1 96 ? 0.701 -9.321 1.112 1.00 97.44 96 ALA A N 1
ATOM 692 C CA . ALA A 1 96 ? -0.207 -8.967 0.024 1.00 97.44 96 ALA A CA 1
ATOM 693 C C . ALA A 1 96 ? -1.402 -9.924 -0.071 1.00 97.44 96 ALA A C 1
ATOM 695 O O . ALA A 1 96 ? -2.548 -9.484 -0.163 1.00 97.44 96 ALA A O 1
ATOM 696 N N . ARG A 1 97 ? -1.135 -11.231 0.006 1.00 97.31 97 ARG A N 1
ATOM 697 C CA . ARG A 1 97 ? -2.162 -12.275 -0.033 1.00 97.31 97 ARG A CA 1
ATOM 698 C C . ARG A 1 97 ? -3.058 -12.244 1.205 1.00 97.31 97 ARG A C 1
ATOM 700 O O . ARG A 1 97 ? -4.274 -12.237 1.059 1.00 97.31 97 ARG A O 1
ATOM 707 N N . ASP A 1 98 ? -2.467 -12.224 2.395 1.00 97.19 98 ASP A N 1
ATOM 708 C CA . ASP A 1 98 ? -3.178 -12.385 3.666 1.00 97.19 98 ASP A CA 1
ATOM 709 C C . ASP A 1 98 ? -4.081 -11.170 3.958 1.00 97.19 98 ASP A C 1
ATOM 711 O O . ASP A 1 98 ? -5.159 -11.319 4.530 1.00 97.19 98 ASP A O 1
ATOM 715 N N . HIS A 1 99 ? -3.699 -9.972 3.495 1.00 97.00 99 HIS A N 1
ATOM 716 C CA . HIS A 1 99 ? -4.512 -8.758 3.628 1.00 97.00 99 HIS A CA 1
ATOM 717 C C . HIS A 1 99 ? -5.284 -8.366 2.361 1.00 97.00 99 HIS A C 1
ATOM 719 O O . HIS A 1 99 ? -6.013 -7.376 2.396 1.00 97.00 99 HIS A O 1
ATOM 725 N N . GLY A 1 100 ? -5.149 -9.104 1.254 1.00 96.62 100 GLY A N 1
ATOM 726 C CA . GLY A 1 100 ? -5.831 -8.796 -0.009 1.00 96.62 100 GLY A CA 1
ATOM 727 C C . GLY A 1 100 ? -5.430 -7.447 -0.620 1.00 96.62 100 GLY A C 1
ATOM 728 O O . GLY A 1 100 ? -6.253 -6.780 -1.246 1.00 96.62 100 GLY A O 1
ATOM 729 N N . VAL A 1 101 ? -4.182 -7.011 -0.419 1.00 97.88 101 VAL A N 1
ATOM 730 C CA . VAL A 1 101 ? -3.669 -5.733 -0.938 1.00 97.88 101 VAL A CA 1
ATOM 731 C C . VAL A 1 101 ? -2.863 -5.931 -2.220 1.00 97.88 101 VAL A C 1
ATOM 733 O O . VAL A 1 101 ? -2.165 -6.924 -2.409 1.00 97.88 101 VAL A O 1
ATOM 736 N N . ARG A 1 102 ? -2.915 -4.934 -3.105 1.00 97.38 102 ARG A N 1
ATOM 737 C CA . ARG A 1 102 ? -2.092 -4.849 -4.320 1.00 97.38 102 ARG A CA 1
ATOM 738 C C . ARG A 1 102 ? -0.665 -4.393 -4.017 1.00 97.38 102 ARG A C 1
ATOM 740 O O . ARG A 1 102 ? 0.255 -4.755 -4.746 1.00 97.38 102 ARG A O 1
ATOM 747 N N . PHE A 1 103 ? -0.491 -3.564 -2.993 1.00 97.81 103 PHE A N 1
ATOM 748 C CA . PHE A 1 103 ? 0.812 -3.067 -2.559 1.00 97.81 103 PHE A CA 1
ATOM 749 C C . PHE A 1 103 ? 1.024 -3.425 -1.093 1.00 97.81 103 PHE A C 1
ATOM 751 O O . PHE A 1 103 ? 0.113 -3.243 -0.286 1.00 97.81 103 PHE A O 1
ATOM 758 N N . CYS A 1 104 ? 2.228 -3.882 -0.738 1.00 97.56 104 CYS A N 1
ATOM 759 C CA . CYS A 1 104 ? 2.623 -4.146 0.648 1.00 97.56 104 CYS A CA 1
ATOM 760 C C . CYS A 1 104 ? 2.847 -2.835 1.411 1.00 97.56 104 CYS A C 1
ATOM 762 O O . CYS A 1 104 ? 3.966 -2.494 1.791 1.00 97.56 104 CYS A O 1
ATOM 764 N N . TYR A 1 105 ? 1.780 -2.063 1.559 1.00 97.81 105 TYR A N 1
ATOM 765 C CA . TYR A 1 105 ? 1.798 -0.733 2.128 1.00 97.81 105 TYR A CA 1
ATOM 766 C C . TYR A 1 105 ? 0.509 -0.492 2.902 1.00 97.81 105 TYR A C 1
ATOM 768 O O . TYR A 1 105 ? -0.575 -0.910 2.479 1.00 97.81 105 TYR A O 1
ATOM 776 N N . LEU A 1 106 ? 0.640 0.203 4.029 1.00 97.44 106 LEU A N 1
ATOM 777 C CA . LEU A 1 106 ? -0.492 0.602 4.840 1.00 97.44 106 LEU A CA 1
ATOM 778 C C . LEU A 1 106 ? -0.344 2.025 5.370 1.00 97.44 106 LEU A C 1
ATOM 780 O O . LEU A 1 106 ? 0.769 2.476 5.642 1.00 97.44 106 LEU A O 1
ATOM 784 N N . ALA A 1 107 ? -1.474 2.703 5.558 1.00 98.06 107 ALA A N 1
ATOM 785 C CA . ALA A 1 107 ? -1.544 3.905 6.382 1.00 98.06 107 ALA A CA 1
ATOM 786 C C . ALA A 1 107 ? -1.830 3.509 7.837 1.00 98.06 107 ALA A C 1
ATOM 788 O O . ALA A 1 107 ? -2.823 2.832 8.125 1.00 98.06 107 ALA A O 1
ATOM 789 N N . GLY A 1 108 ? -0.940 3.918 8.742 1.00 96.56 108 GLY A N 1
ATOM 790 C CA . GLY A 1 108 ? -1.110 3.699 10.175 1.00 96.56 108 GLY A CA 1
ATOM 791 C C . GLY A 1 108 ? -2.297 4.484 10.729 1.00 96.56 108 GLY A C 1
ATOM 792 O O . GLY A 1 108 ? -2.674 5.528 10.193 1.00 96.56 108 GLY A O 1
ATOM 793 N N . ALA A 1 109 ? -2.874 3.984 11.818 1.00 96.50 109 ALA A N 1
ATOM 794 C CA . ALA A 1 109 ? -3.944 4.683 12.508 1.00 96.50 109 ALA A CA 1
ATOM 795 C C . ALA A 1 109 ? -3.455 6.008 13.105 1.00 96.50 109 ALA A C 1
ATOM 797 O O . ALA A 1 109 ? -2.364 6.088 13.670 1.00 96.50 109 ALA A O 1
ATOM 798 N N . MET A 1 110 ? -4.291 7.040 13.015 1.00 97.69 110 MET A N 1
ATOM 799 C CA . MET A 1 110 ? -4.041 8.353 13.613 1.00 97.69 110 MET A CA 1
ATOM 800 C C . MET A 1 110 ? -5.263 8.736 14.449 1.00 97.69 110 MET A C 1
ATOM 802 O O . MET A 1 110 ? -6.365 8.772 13.909 1.00 97.69 110 MET A O 1
ATOM 806 N N . ALA A 1 111 ? -5.070 8.965 15.749 1.00 95.94 111 ALA A N 1
ATOM 807 C CA . ALA A 1 111 ? -6.134 9.097 16.750 1.00 95.94 111 ALA A CA 1
ATOM 808 C C . ALA A 1 111 ? -7.191 10.174 16.432 1.00 95.94 111 ALA A C 1
ATOM 810 O O . ALA A 1 111 ? -6.990 11.039 15.579 1.00 95.94 111 ALA A O 1
ATOM 811 N N . ASN A 1 112 ? -8.302 10.141 17.170 1.00 95.88 112 ASN A N 1
ATOM 812 C CA . ASN A 1 112 ? -9.418 11.086 17.093 1.00 95.88 112 ASN A CA 1
ATOM 813 C C . ASN A 1 112 ? -10.008 11.211 15.678 1.00 95.88 112 ASN A C 1
ATOM 815 O O . ASN A 1 112 ? -10.402 12.296 15.254 1.00 95.88 112 ASN A O 1
ATOM 819 N N . GLY A 1 113 ? -10.016 10.114 14.916 1.00 95.06 113 GLY A N 1
ATOM 820 C CA . GLY A 1 113 ? -10.534 10.094 13.549 1.00 95.06 113 GLY A CA 1
ATOM 821 C C . GLY A 1 113 ? -9.660 10.800 12.506 1.00 95.06 113 GLY A C 1
ATOM 822 O O . GLY A 1 113 ? -10.111 10.956 11.373 1.00 95.06 113 GLY A O 1
ATOM 823 N N . ILE A 1 114 ? -8.416 11.193 12.827 1.00 97.69 114 ILE A N 1
ATOM 824 C CA . ILE A 1 114 ? -7.466 11.726 11.827 1.00 97.69 114 ILE A CA 1
ATOM 825 C C . ILE A 1 114 ? -7.185 10.666 10.752 1.00 97.69 114 ILE A C 1
ATOM 827 O O . ILE A 1 114 ? -7.139 10.971 9.560 1.00 97.69 114 ILE A O 1
ATOM 831 N N . GLY A 1 115 ? -7.049 9.400 11.162 1.00 97.31 115 GLY A N 1
ATOM 832 C CA . GLY A 1 115 ? -7.135 8.243 10.273 1.00 97.31 115 GLY A CA 1
ATOM 833 C C . GLY A 1 115 ? -8.588 8.043 9.863 1.00 97.31 115 GLY A C 1
ATOM 834 O O . GLY A 1 115 ? -9.249 7.147 10.378 1.00 97.31 115 GLY A O 1
ATOM 835 N N . SER A 1 116 ? -9.102 8.942 9.028 1.00 98.38 116 SER A N 1
ATOM 836 C CA . SER A 1 116 ? -10.536 9.084 8.793 1.00 98.38 116 SER A CA 1
ATOM 837 C C . SER A 1 116 ? -11.106 7.973 7.911 1.00 98.38 116 SER A C 1
ATOM 839 O O . SER A 1 116 ? -10.376 7.246 7.229 1.00 98.38 116 SER A O 1
ATOM 841 N N . ALA A 1 117 ? -12.436 7.868 7.872 1.00 98.50 117 ALA A N 1
ATOM 842 C CA . ALA A 1 117 ? -13.116 6.944 6.971 1.00 98.50 117 ALA A CA 1
ATOM 843 C C . ALA A 1 117 ? -12.781 7.237 5.497 1.00 98.50 117 ALA A C 1
ATOM 845 O O . ALA A 1 117 ? -12.571 6.310 4.725 1.00 98.50 117 ALA A O 1
ATOM 846 N N . GLU A 1 118 ? -12.645 8.508 5.107 1.00 98.62 118 GLU A N 1
ATOM 847 C CA . GLU A 1 118 ? -12.243 8.913 3.753 1.00 98.62 118 GLU A CA 1
ATOM 848 C C . GLU A 1 118 ? -10.850 8.396 3.387 1.00 98.62 118 GLU A C 1
ATOM 850 O O . GLU A 1 118 ? -10.655 7.906 2.274 1.00 98.62 118 GLU A O 1
ATOM 855 N N . LEU A 1 119 ? -9.887 8.483 4.313 1.00 98.62 119 LEU A N 1
ATOM 856 C CA . LEU A 1 119 ? -8.540 7.962 4.089 1.00 98.62 119 LEU A CA 1
ATOM 857 C C . LEU A 1 119 ? -8.572 6.441 3.920 1.00 98.62 119 LEU A C 1
ATOM 859 O O . LEU A 1 119 ? -7.963 5.915 2.987 1.00 98.62 119 LEU A O 1
ATOM 863 N N . VAL A 1 120 ? -9.305 5.741 4.790 1.00 98.75 120 VAL A N 1
ATOM 864 C CA . VAL A 1 120 ? -9.441 4.282 4.715 1.00 98.75 120 VAL A CA 1
ATOM 865 C C . VAL A 1 120 ? -10.106 3.859 3.406 1.00 98.75 120 VAL A C 1
ATOM 867 O O . VAL A 1 120 ? -9.605 2.971 2.718 1.00 98.75 120 VAL A O 1
ATOM 870 N N . GLU A 1 121 ? -11.176 4.547 3.008 1.00 98.62 121 GLU A N 1
ATOM 871 C CA . GLU A 1 121 ? -11.862 4.319 1.738 1.00 98.62 121 GLU A CA 1
ATOM 872 C C . GLU A 1 121 ? -10.938 4.535 0.530 1.00 98.62 121 GLU A C 1
ATOM 874 O O . GLU A 1 121 ? -10.902 3.706 -0.383 1.00 98.62 121 GLU A O 1
ATOM 879 N N . ALA A 1 122 ? -10.178 5.633 0.515 1.00 98.62 122 ALA A N 1
ATOM 880 C CA . ALA A 1 122 ? -9.259 5.947 -0.575 1.00 98.62 122 ALA A CA 1
ATOM 881 C C . ALA A 1 122 ? -8.143 4.896 -0.700 1.00 98.62 122 ALA A C 1
ATOM 883 O O . ALA A 1 122 ? -7.854 4.425 -1.803 1.00 98.62 122 ALA A O 1
ATOM 884 N N . MET A 1 123 ? -7.557 4.489 0.428 1.00 98.50 123 MET A N 1
ATOM 885 C CA . MET A 1 123 ? -6.495 3.481 0.477 1.00 98.50 123 MET A CA 1
ATOM 886 C C . MET A 1 123 ? -7.000 2.103 0.042 1.00 98.50 123 MET A C 1
ATOM 888 O O . MET A 1 123 ? -6.393 1.487 -0.839 1.00 98.50 123 MET A O 1
ATOM 892 N N . GLY A 1 124 ? -8.150 1.668 0.567 1.00 98.25 124 GLY A N 1
ATOM 893 C CA . GLY A 1 124 ? -8.769 0.393 0.203 1.00 98.25 124 GLY A CA 1
ATOM 894 C C . GLY A 1 124 ? -9.046 0.290 -1.299 1.00 98.25 124 GLY A C 1
ATOM 895 O O . GLY A 1 124 ? -8.675 -0.694 -1.940 1.00 98.25 124 GLY A O 1
ATOM 896 N N . ARG A 1 125 ? -9.600 1.352 -1.907 1.00 98.38 125 ARG A N 1
ATOM 897 C CA . ARG A 1 125 ? -9.845 1.422 -3.364 1.00 98.38 125 ARG A CA 1
ATOM 898 C C . ARG A 1 125 ? -8.565 1.436 -4.197 1.00 98.38 125 ARG A C 1
ATOM 900 O O . ARG A 1 125 ? -8.565 0.940 -5.321 1.00 98.38 125 ARG A O 1
ATOM 907 N N . ALA A 1 126 ? -7.476 1.979 -3.660 1.00 98.19 126 ALA A N 1
ATOM 908 C CA . ALA A 1 126 ? -6.171 1.959 -4.311 1.00 98.19 126 ALA A CA 1
ATOM 909 C C . ALA A 1 126 ? -5.447 0.599 -4.180 1.00 98.19 126 ALA A C 1
ATOM 911 O O . ALA A 1 126 ? -4.365 0.421 -4.747 1.00 98.19 126 ALA A O 1
ATOM 912 N N . GLY A 1 127 ? -6.037 -0.373 -3.472 1.00 97.81 127 GLY A N 1
ATOM 913 C CA . GLY A 1 127 ? -5.438 -1.681 -3.215 1.00 97.81 127 GLY A CA 1
ATOM 914 C C . GLY A 1 127 ? -4.349 -1.626 -2.143 1.00 97.81 127 GLY A C 1
ATOM 915 O O . GLY A 1 127 ? -3.360 -2.350 -2.239 1.00 97.81 127 GLY A O 1
ATOM 916 N N . MET A 1 128 ? -4.503 -0.744 -1.159 1.00 98.31 128 MET A N 1
ATOM 917 C CA . MET A 1 128 ? -3.633 -0.609 0.010 1.00 98.31 128 MET A CA 1
ATOM 918 C C . MET A 1 128 ? -4.461 -0.768 1.286 1.00 98.31 128 MET A C 1
ATOM 920 O O . MET A 1 128 ? -5.679 -0.619 1.258 1.00 98.31 128 MET A O 1
ATOM 924 N N . LEU A 1 129 ? -3.811 -1.059 2.411 1.00 98.38 129 LEU A N 1
ATOM 925 C CA . LEU A 1 129 ? -4.494 -1.161 3.701 1.00 98.38 129 LEU A CA 1
ATOM 926 C C . LEU A 1 129 ? -4.453 0.181 4.441 1.00 98.38 129 LEU A C 1
ATOM 928 O O . LEU A 1 129 ? -3.520 0.968 4.302 1.00 98.38 129 LEU A O 1
ATOM 932 N N . ALA A 1 130 ? -5.457 0.453 5.259 1.00 98.50 130 ALA A N 1
ATOM 933 C CA . ALA A 1 130 ? -5.438 1.573 6.184 1.00 98.50 130 ALA A CA 1
ATOM 934 C C . ALA A 1 130 ? -6.263 1.232 7.417 1.00 98.50 130 ALA A C 1
ATOM 936 O O . ALA A 1 130 ? -7.235 0.476 7.328 1.00 98.50 130 ALA A O 1
ATOM 937 N N . PHE A 1 131 ? -5.865 1.806 8.548 1.00 98.75 131 PHE A N 1
ATOM 938 C CA . PHE A 1 131 ? -6.553 1.622 9.815 1.00 98.75 131 PHE A CA 1
ATOM 939 C C . PHE A 1 131 ? -7.255 2.906 10.239 1.00 98.75 131 PHE A C 1
ATOM 941 O O . PHE A 1 131 ? -6.630 3.965 10.324 1.00 98.75 131 PHE A O 1
ATOM 948 N N . PHE A 1 132 ? -8.548 2.799 10.533 1.00 98.75 132 PHE A N 1
ATOM 949 C CA . PHE A 1 132 ? -9.316 3.897 11.094 1.00 98.75 132 PHE A CA 1
ATOM 950 C C . PHE A 1 132 ? -8.801 4.264 12.491 1.00 98.75 132 PHE A C 1
ATOM 952 O O . PHE A 1 132 ? -8.513 3.401 13.327 1.00 98.75 132 PHE A O 1
ATOM 959 N N . GLY A 1 133 ? -8.701 5.566 12.737 1.00 98.38 133 GLY A N 1
ATOM 960 C CA . GLY A 1 133 ? -8.201 6.169 13.965 1.00 98.38 133 GLY A CA 1
ATOM 961 C C . GLY A 1 133 ? -9.196 6.168 15.119 1.00 98.38 133 GLY A C 1
ATOM 962 O O . GLY A 1 133 ? -9.646 7.238 15.518 1.00 98.38 133 GLY A O 1
ATOM 963 N N . ALA A 1 134 ? -9.528 4.991 15.653 1.00 97.69 134 ALA A N 1
ATOM 964 C CA . ALA A 1 134 ? -10.541 4.839 16.702 1.00 97.69 134 ALA A CA 1
ATOM 965 C C . ALA A 1 134 ? -10.126 5.385 18.083 1.00 97.69 134 ALA A C 1
ATOM 967 O O . ALA A 1 134 ? -10.989 5.725 18.887 1.00 97.69 134 ALA A O 1
ATOM 968 N N . ALA A 1 135 ? -8.824 5.489 18.371 1.00 96.12 135 ALA A N 1
ATOM 969 C CA . ALA A 1 135 ? -8.327 5.996 19.650 1.00 96.12 135 ALA A CA 1
ATOM 970 C C . ALA A 1 135 ? -8.920 7.376 19.994 1.00 96.12 135 ALA A C 1
ATOM 972 O O . ALA A 1 135 ? -8.829 8.297 19.183 1.00 96.12 135 ALA A O 1
ATOM 973 N N . GLY A 1 136 ? -9.487 7.520 21.195 1.00 94.00 136 GLY A N 1
ATOM 974 C CA . GLY A 1 136 ? -10.120 8.760 21.668 1.00 94.00 136 GLY A CA 1
ATOM 975 C C . GLY A 1 136 ? -11.562 8.983 21.192 1.00 94.00 136 GLY A C 1
ATOM 976 O O . GLY A 1 136 ? -12.161 9.999 21.538 1.00 94.00 136 GLY A O 1
ATOM 977 N N . LEU A 1 137 ? -12.138 8.053 20.424 1.00 96.06 137 LEU A N 1
ATOM 978 C CA . LEU A 1 137 ? -13.544 8.084 20.015 1.00 96.06 137 LEU A CA 1
ATOM 979 C C . LEU A 1 137 ? -14.381 7.120 20.867 1.00 96.06 137 LEU A C 1
ATOM 981 O O . LEU A 1 137 ? -13.904 6.064 21.280 1.00 96.06 137 LEU A O 1
ATOM 985 N N . GLY A 1 138 ? -15.640 7.486 21.119 1.00 95.81 138 GLY A N 1
ATOM 986 C CA . GLY A 1 138 ? -16.590 6.627 21.826 1.00 95.81 138 GLY A CA 1
ATOM 987 C C . GLY A 1 138 ? -17.133 5.488 20.947 1.00 95.81 138 GLY A C 1
ATOM 988 O O . GLY A 1 138 ? -17.059 5.590 19.717 1.00 95.81 138 GLY A O 1
ATOM 989 N N . PRO A 1 139 ? -17.719 4.432 21.548 1.00 96.88 139 PRO A N 1
ATOM 990 C CA . PRO A 1 139 ? -18.225 3.267 20.819 1.00 96.88 139 PRO A CA 1
ATOM 991 C C . PRO A 1 139 ? -19.215 3.606 19.701 1.00 96.88 139 PRO A C 1
ATOM 993 O O . PRO A 1 139 ? -19.061 3.081 18.605 1.00 96.88 139 PRO A O 1
ATOM 996 N N . ASP A 1 140 ? -20.150 4.532 19.936 1.00 97.88 140 ASP A N 1
ATOM 997 C CA . ASP A 1 140 ? -21.157 4.933 18.939 1.00 97.88 140 ASP A CA 1
ATOM 998 C C . ASP A 1 140 ? -20.502 5.514 17.672 1.00 97.88 140 ASP A C 1
ATOM 1000 O O . ASP A 1 140 ? -20.800 5.106 16.553 1.00 97.88 140 ASP A O 1
ATOM 1004 N N . THR A 1 141 ? -19.521 6.410 17.837 1.00 98.06 141 THR A N 1
ATOM 1005 C CA . THR A 1 141 ? -18.777 6.999 16.712 1.00 98.06 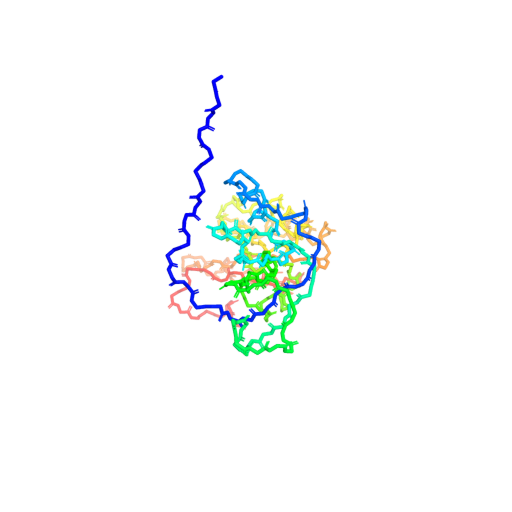141 THR A CA 1
ATOM 1006 C C . THR A 1 141 ? -17.964 5.950 15.952 1.00 98.06 141 THR A C 1
ATOM 1008 O O . THR A 1 141 ? -17.812 6.030 14.730 1.00 98.06 141 THR A O 1
ATOM 1011 N N . VAL A 1 142 ? -17.397 4.977 16.669 1.00 98.44 142 VAL A N 1
ATOM 1012 C CA . VAL A 1 142 ? -16.648 3.874 16.055 1.00 98.44 142 VAL A CA 1
ATOM 1013 C C . VAL A 1 142 ? -17.595 2.947 15.293 1.00 98.44 142 VAL A C 1
ATOM 1015 O O . VAL A 1 142 ? -17.261 2.524 14.188 1.00 98.44 142 VAL A O 1
ATOM 1018 N N . GLU A 1 143 ? -18.783 2.679 15.828 1.00 98.56 143 GLU A N 1
ATOM 1019 C CA . GLU A 1 143 ? -19.814 1.878 15.172 1.00 98.56 143 GLU A CA 1
ATOM 1020 C C . GLU A 1 143 ? -20.297 2.524 13.866 1.00 98.56 143 GLU A C 1
ATOM 1022 O O . GLU A 1 143 ? -20.283 1.865 12.822 1.00 98.56 143 GLU A O 1
ATOM 1027 N N . ASP A 1 144 ? -20.588 3.827 13.881 1.00 98.56 144 ASP A N 1
ATOM 1028 C CA . ASP A 1 144 ? -20.940 4.592 12.678 1.00 98.56 144 ASP A CA 1
ATOM 1029 C C . ASP A 1 144 ? -19.837 4.514 11.605 1.00 98.56 144 ASP A C 1
ATOM 1031 O O . ASP A 1 144 ? -20.100 4.384 10.401 1.00 98.56 144 ASP A O 1
ATOM 1035 N N . ALA A 1 145 ? -18.569 4.570 12.029 1.00 98.56 145 ALA A N 1
ATOM 1036 C CA . ALA A 1 145 ? -17.432 4.436 11.128 1.00 98.56 145 ALA A CA 1
ATOM 1037 C C . ALA A 1 145 ? -17.332 3.022 10.532 1.00 98.56 145 ALA A C 1
ATOM 1039 O O . ALA A 1 145 ? -17.039 2.890 9.338 1.00 98.56 145 ALA A O 1
ATOM 1040 N N . ILE A 1 146 ? -17.595 1.972 11.320 1.00 98.69 146 ILE A N 1
ATOM 1041 C CA . ILE A 1 146 ? -17.623 0.583 10.835 1.00 98.69 146 ILE A CA 1
ATOM 1042 C C . ILE A 1 146 ? -18.709 0.423 9.773 1.00 98.69 146 ILE A C 1
ATOM 1044 O O . ILE A 1 146 ? -18.417 -0.083 8.685 1.00 98.69 146 ILE A O 1
ATOM 1048 N N . ASP A 1 147 ? -19.928 0.893 10.039 1.00 98.50 147 ASP A N 1
ATOM 1049 C CA . ASP A 1 147 ? -21.046 0.790 9.095 1.00 98.50 147 ASP A CA 1
ATOM 1050 C C . ASP A 1 147 ? -20.733 1.491 7.779 1.00 98.50 147 ASP A C 1
ATOM 1052 O O . ASP A 1 147 ? -20.910 0.927 6.693 1.00 98.50 147 ASP A O 1
ATOM 1056 N N . ARG A 1 148 ? -20.179 2.702 7.860 1.00 98.44 148 ARG A N 1
ATOM 1057 C CA . ARG A 1 148 ? -19.778 3.462 6.680 1.00 98.44 148 ARG A CA 1
ATOM 1058 C C . ARG A 1 148 ? -18.703 2.740 5.867 1.00 98.44 148 ARG A C 1
ATOM 1060 O O . ARG A 1 148 ? -18.850 2.603 4.649 1.00 98.44 148 ARG A O 1
ATOM 1067 N N . ILE A 1 149 ? -17.605 2.342 6.509 1.00 98.62 149 ILE A N 1
ATOM 1068 C CA . ILE A 1 149 ? -16.435 1.782 5.823 1.00 98.62 149 ILE A CA 1
ATOM 1069 C C . ILE A 1 149 ? -16.783 0.418 5.227 1.00 98.62 149 ILE A C 1
ATOM 1071 O O . ILE A 1 149 ? -16.544 0.202 4.037 1.00 98.62 149 ILE A O 1
ATOM 1075 N N . SER A 1 150 ? -17.409 -0.465 6.009 1.00 98.00 150 SER A N 1
ATOM 1076 C CA . SER A 1 150 ? -17.807 -1.802 5.555 1.00 98.00 150 SER A CA 1
ATOM 1077 C C . SER A 1 150 ? -18.781 -1.736 4.375 1.00 98.00 150 SER A C 1
ATOM 1079 O O . SER A 1 150 ? -18.553 -2.395 3.362 1.00 98.00 150 SER A O 1
ATOM 1081 N N . THR A 1 151 ? -19.789 -0.858 4.428 1.00 98.12 151 THR A N 1
ATOM 1082 C CA . THR A 1 151 ? -20.757 -0.678 3.331 1.00 98.12 151 THR A CA 1
ATOM 1083 C C . THR A 1 151 ? -20.090 -0.189 2.044 1.00 98.12 151 THR A C 1
ATOM 1085 O O . THR A 1 151 ? -20.438 -0.626 0.948 1.00 98.12 151 THR A O 1
ATOM 1088 N N . ARG A 1 152 ? -19.134 0.743 2.141 1.00 98.25 152 ARG A N 1
ATOM 1089 C CA . ARG A 1 152 ? -18.544 1.402 0.961 1.00 98.25 152 ARG A CA 1
ATOM 1090 C C . ARG A 1 152 ? -17.408 0.609 0.328 1.00 98.25 152 ARG A C 1
ATOM 1092 O O . ARG A 1 152 ? -17.138 0.809 -0.863 1.00 98.25 152 ARG A O 1
ATOM 1099 N N . LEU A 1 153 ? -16.722 -0.220 1.111 1.00 97.75 153 LEU A N 1
ATOM 1100 C CA . LEU A 1 153 ? -15.568 -0.999 0.669 1.00 97.75 153 LEU A CA 1
ATOM 1101 C C . LEU A 1 153 ? -15.881 -2.477 0.433 1.00 97.75 153 LEU A C 1
ATOM 1103 O O . LEU A 1 153 ? -15.204 -3.086 -0.395 1.00 97.75 153 LEU A O 1
ATOM 1107 N N . GLY A 1 154 ? -16.885 -3.044 1.106 1.00 96.19 154 GLY A N 1
ATOM 1108 C CA . GLY A 1 154 ? -17.163 -4.477 1.058 1.00 96.19 154 GLY A CA 1
ATOM 1109 C C . GLY A 1 154 ? -15.909 -5.285 1.397 1.00 96.19 154 GLY A C 1
ATOM 1110 O O . GLY A 1 154 ? -15.287 -5.074 2.441 1.00 96.19 154 GLY A O 1
ATOM 1111 N N . ASP A 1 155 ? -15.503 -6.143 0.461 1.00 95.75 155 ASP A N 1
ATOM 1112 C CA . ASP A 1 155 ? -14.364 -7.058 0.605 1.00 95.75 155 ASP A CA 1
ATOM 1113 C C . ASP A 1 155 ? -12.984 -6.389 0.460 1.00 95.75 155 ASP A C 1
ATOM 1115 O O . ASP A 1 155 ? -11.956 -7.033 0.684 1.00 95.75 155 ASP A O 1
ATOM 1119 N N . LEU A 1 156 ? -12.925 -5.104 0.084 1.00 97.94 156 LEU A N 1
ATOM 1120 C CA . LEU A 1 156 ? -11.657 -4.377 -0.025 1.00 97.94 156 LEU A CA 1
ATOM 1121 C C . LEU A 1 156 ? -10.924 -4.298 1.337 1.00 97.94 156 LEU A C 1
ATOM 1123 O O . LEU A 1 156 ? -11.534 -4.439 2.400 1.00 97.94 156 LEU A O 1
ATOM 1127 N N . PRO A 1 157 ? -9.597 -4.084 1.343 1.00 97.25 157 PRO A N 1
ATOM 1128 C CA . PRO A 1 157 ? -8.815 -4.026 2.575 1.00 97.25 157 PRO A CA 1
ATOM 1129 C C . PRO A 1 157 ? -9.093 -2.756 3.394 1.00 97.25 157 PRO A C 1
ATOM 1131 O O . PRO A 1 157 ? -8.942 -1.638 2.910 1.00 97.25 157 PRO A O 1
ATOM 1134 N N . TRP A 1 158 ? -9.443 -2.937 4.666 1.00 98.44 158 TRP A N 1
ATOM 1135 C CA . TRP A 1 158 ? -9.650 -1.896 5.679 1.00 98.44 158 TRP A CA 1
ATOM 1136 C C . TRP A 1 158 ? -9.476 -2.462 7.093 1.00 98.44 158 TRP A C 1
ATOM 1138 O O . TRP A 1 158 ? -9.605 -3.661 7.318 1.00 98.44 158 TRP A O 1
ATOM 1148 N N . GLY A 1 159 ? -9.179 -1.630 8.076 1.00 98.38 159 GLY A N 1
ATOM 1149 C CA . GLY A 1 159 ? -9.075 -2.088 9.456 1.00 98.38 159 GLY A CA 1
ATOM 1150 C C . GLY A 1 159 ? -9.333 -0.972 10.443 1.00 98.38 159 GLY A C 1
ATOM 1151 O O . GLY A 1 159 ? -9.540 0.179 10.059 1.00 98.38 159 GLY A O 1
ATOM 1152 N N . PHE A 1 160 ? -9.299 -1.319 11.720 1.00 98.69 160 PHE A N 1
ATOM 1153 C CA . PHE A 1 160 ? -9.489 -0.377 12.813 1.00 98.69 160 PHE A CA 1
ATOM 1154 C C . PHE A 1 160 ? -8.345 -0.459 13.816 1.00 98.69 160 PHE A C 1
ATOM 1156 O O . PHE A 1 160 ? -7.689 -1.487 13.972 1.00 98.69 160 PHE A O 1
ATOM 1163 N N . ASN A 1 161 ? -8.076 0.650 14.488 1.00 98.31 161 ASN A N 1
ATOM 1164 C CA . ASN A 1 161 ? -7.148 0.668 15.603 1.00 98.31 161 ASN A CA 1
ATOM 1165 C C . ASN A 1 161 ? -7.812 0.130 16.871 1.00 98.31 161 ASN A C 1
ATOM 1167 O O . ASN A 1 161 ? -8.938 0.507 17.184 1.00 98.31 161 ASN A O 1
ATOM 1171 N N . LEU A 1 162 ? -7.090 -0.700 17.615 1.00 97.94 162 LEU A N 1
ATOM 1172 C CA . LEU A 1 162 ? -7.386 -0.975 19.015 1.00 97.94 162 LEU A CA 1
ATOM 1173 C C . LEU A 1 162 ? -6.204 -0.434 19.814 1.00 97.94 162 LEU A C 1
ATOM 1175 O O . LEU A 1 162 ? -5.072 -0.898 19.658 1.00 97.94 162 L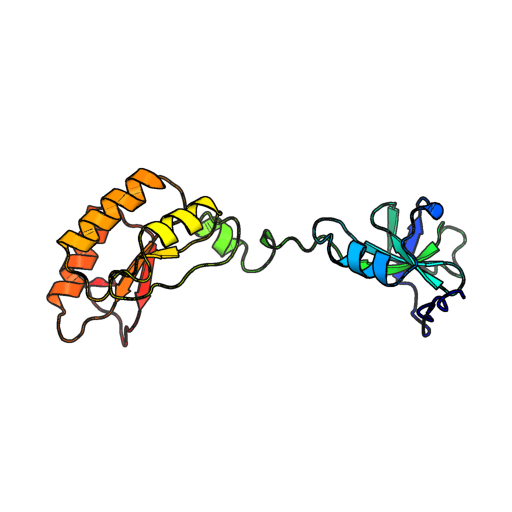EU A O 1
ATOM 1179 N N . ILE A 1 163 ? -6.445 0.622 20.581 1.00 96.56 163 ILE A N 1
ATOM 1180 C CA . ILE A 1 163 ? -5.420 1.234 21.418 1.00 96.56 163 ILE A CA 1
ATOM 1181 C C . ILE A 1 163 ? -5.560 0.709 22.838 1.00 96.56 163 ILE A C 1
ATOM 1183 O O . ILE A 1 163 ? -6.672 0.599 23.348 1.00 96.56 163 ILE A O 1
ATOM 1187 N N . HIS A 1 164 ? -4.430 0.411 23.468 1.00 96.25 164 HIS A N 1
ATOM 1188 C CA . HIS A 1 164 ? -4.425 0.087 24.880 1.00 96.25 164 HIS A CA 1
ATOM 1189 C C . HIS A 1 164 ? -4.796 1.318 25.718 1.00 96.25 164 HIS A C 1
ATOM 1191 O O . HIS A 1 164 ? -4.139 2.361 25.621 1.00 96.25 164 HIS A O 1
ATOM 1197 N N . SER A 1 165 ? -5.815 1.175 26.565 1.00 91.56 165 SER A N 1
ATOM 1198 C CA . SER A 1 165 ? -6.356 2.256 27.396 1.00 91.56 165 SER A CA 1
ATOM 1199 C C . SER A 1 165 ? -6.292 1.873 28.879 1.00 91.56 165 SER A C 1
ATOM 1201 O O . SER A 1 165 ? -7.315 1.539 29.475 1.00 91.56 165 SER A O 1
ATOM 1203 N N . PRO A 1 166 ? -5.112 1.936 29.530 1.00 89.56 166 PRO A N 1
ATOM 1204 C CA . PRO A 1 166 ? -4.932 1.446 30.902 1.00 89.56 166 PRO A CA 1
ATOM 1205 C C . PRO A 1 166 ? -5.783 2.191 31.940 1.00 89.56 166 PRO A C 1
ATOM 1207 O O . PRO A 1 166 ? -6.124 1.632 32.980 1.00 89.56 166 PRO A O 1
ATOM 1210 N N . TYR A 1 167 ? -6.139 3.448 31.662 1.00 92.12 167 TYR A N 1
ATOM 1211 C CA . TYR A 1 167 ? -7.001 4.261 32.525 1.00 92.12 167 TYR A CA 1
ATOM 1212 C C . TYR A 1 167 ? -8.496 4.119 32.195 1.00 92.12 167 TYR A C 1
ATOM 1214 O O . TYR A 1 167 ? -9.330 4.582 32.969 1.00 92.12 167 TYR A O 1
ATOM 1222 N N . GLU A 1 168 ? -8.838 3.463 31.081 1.00 90.94 168 GLU A N 1
ATOM 1223 C CA . GLU A 1 168 ? -10.211 3.243 30.607 1.00 90.94 168 GLU A CA 1
ATOM 1224 C C . GLU A 1 168 ? -10.390 1.801 30.070 1.00 90.94 168 GLU A C 1
ATOM 1226 O O . GLU A 1 168 ? -10.753 1.606 28.909 1.00 90.94 168 GLU A O 1
ATOM 1231 N N . PRO A 1 169 ? -10.149 0.754 30.886 1.00 91.50 169 PRO A N 1
ATOM 1232 C CA . PRO A 1 169 ? -10.154 -0.637 30.417 1.00 91.50 169 PRO A CA 1
ATOM 1233 C C . PRO A 1 169 ? -11.522 -1.103 29.896 1.00 91.50 169 PRO A C 1
ATOM 1235 O O . PRO A 1 169 ? -11.584 -1.882 28.950 1.00 91.50 169 PRO A O 1
ATOM 1238 N N . LEU A 1 170 ? -12.619 -0.580 30.457 1.00 94.00 170 LEU A N 1
ATOM 1239 C CA . LEU A 1 170 ? -13.978 -0.871 29.981 1.00 94.00 170 LEU A CA 1
ATOM 1240 C C . LEU A 1 170 ? -14.237 -0.315 28.575 1.00 94.00 170 LEU A C 1
ATOM 1242 O O . LEU A 1 170 ? -15.051 -0.867 27.841 1.00 94.00 170 LEU A O 1
ATOM 1246 N N . LEU A 1 171 ? -13.560 0.774 28.190 1.00 94.12 171 LEU A N 1
ATOM 1247 C CA . LEU A 1 171 ? -13.652 1.307 26.833 1.00 94.12 171 LEU A CA 1
ATOM 1248 C C . LEU A 1 171 ? -12.920 0.386 25.852 1.00 94.12 171 LEU A C 1
ATOM 1250 O O . LEU A 1 171 ? -13.459 0.081 24.794 1.00 94.12 171 LEU A O 1
ATOM 1254 N N . GLU A 1 172 ? -11.722 -0.082 26.213 1.00 95.38 172 GLU A N 1
ATOM 1255 C CA . GLU A 1 172 ? -10.968 -1.050 25.406 1.00 95.38 172 GLU A CA 1
ATOM 1256 C C . GLU A 1 172 ? -11.782 -2.335 25.173 1.00 95.38 172 GLU A C 1
ATOM 1258 O O . GLU A 1 172 ? -11.928 -2.768 24.030 1.00 95.38 172 GLU A O 1
ATOM 1263 N N . GLU A 1 173 ? -12.382 -2.884 26.234 1.00 96.50 173 GLU A N 1
ATOM 1264 C CA . GLU A 1 173 ? -13.278 -4.048 26.179 1.00 96.50 173 GLU A CA 1
ATOM 1265 C C . GLU A 1 173 ? -14.502 -3.791 25.289 1.00 96.50 173 GLU A C 1
ATOM 1267 O O . GLU A 1 173 ? -14.775 -4.563 24.372 1.00 96.50 173 GLU A O 1
ATOM 1272 N N . ALA A 1 174 ? -15.196 -2.662 25.476 1.00 96.88 174 ALA A N 1
ATOM 1273 C CA . ALA A 1 174 ? -16.374 -2.324 24.680 1.00 96.88 174 ALA A CA 1
ATOM 1274 C C . ALA A 1 174 ? -16.067 -2.195 23.176 1.00 96.88 174 ALA A C 1
ATOM 1276 O O . ALA A 1 174 ? -16.889 -2.587 22.341 1.00 96.88 174 ALA A O 1
ATOM 1277 N N . ILE A 1 175 ? -14.895 -1.656 22.822 1.00 97.75 175 ILE A N 1
ATOM 1278 C CA . ILE A 1 175 ? -14.446 -1.533 21.430 1.00 97.75 175 ILE A CA 1
ATOM 1279 C C . ILE A 1 175 ? -14.059 -2.900 20.849 1.00 97.75 175 ILE A C 1
ATOM 1281 O O . ILE A 1 175 ? -14.448 -3.206 19.720 1.00 97.75 175 ILE A O 1
ATOM 1285 N N . ALA A 1 176 ? -13.351 -3.745 21.603 1.00 97.56 176 ALA A N 1
ATOM 1286 C CA . ALA A 1 176 ? -13.021 -5.105 21.172 1.00 97.56 176 ALA A CA 1
ATOM 1287 C C . ALA A 1 176 ? -14.284 -5.958 20.941 1.00 97.56 176 ALA A C 1
ATOM 1289 O O . ALA A 1 176 ? -14.425 -6.623 19.906 1.00 97.56 176 ALA A O 1
ATOM 1290 N N . ASP A 1 177 ? -15.255 -5.861 21.849 1.00 97.69 177 ASP A N 1
ATOM 1291 C CA . ASP A 1 177 ? -16.554 -6.511 21.712 1.00 97.69 177 ASP A CA 1
ATOM 1292 C C . ASP A 1 177 ? -17.330 -5.989 20.496 1.00 97.69 177 ASP A C 1
ATOM 1294 O O . ASP A 1 177 ? -17.943 -6.767 19.758 1.00 97.69 177 ASP A O 1
ATOM 1298 N N . LEU A 1 178 ? -17.304 -4.673 20.254 1.00 98.31 178 LEU A N 1
ATOM 1299 C CA . LEU A 1 178 ? -17.916 -4.065 19.072 1.00 98.31 178 LEU A CA 1
ATOM 1300 C C . LEU A 1 178 ? -17.295 -4.616 17.780 1.00 98.31 178 LEU A C 1
ATOM 1302 O O . LEU A 1 178 ? -18.031 -5.008 16.873 1.00 98.31 178 LEU A O 1
ATOM 1306 N N . TYR A 1 179 ? -15.965 -4.701 17.706 1.00 98.38 179 TYR A N 1
ATOM 1307 C CA . TYR A 1 179 ? -15.256 -5.269 16.556 1.00 98.38 179 TYR A CA 1
ATOM 1308 C C . TYR A 1 179 ? -15.662 -6.718 16.296 1.00 98.38 179 TYR A C 1
ATOM 1310 O O . TYR A 1 179 ? -15.972 -7.065 15.153 1.00 98.38 179 TYR A O 1
ATOM 1318 N N . SER A 1 180 ? -15.760 -7.529 17.350 1.00 97.38 180 SER A N 1
ATOM 1319 C CA . SER A 1 180 ? -16.218 -8.917 17.252 1.00 97.38 180 SER A CA 1
ATOM 1320 C C . SER A 1 180 ? -17.664 -9.013 16.757 1.00 97.38 180 SER A C 1
ATOM 1322 O O . SER A 1 180 ? -17.942 -9.741 15.801 1.00 97.38 180 SER A O 1
ATOM 1324 N N . ARG A 1 181 ? -18.592 -8.230 17.331 1.00 97.75 181 ARG A N 1
ATOM 1325 C CA . ARG A 1 181 ? -20.009 -8.220 16.916 1.00 97.75 181 ARG A CA 1
ATOM 1326 C C . ARG A 1 181 ? -20.208 -7.755 15.475 1.00 97.75 181 ARG A C 1
ATOM 1328 O O . ARG A 1 181 ? -21.109 -8.247 14.800 1.00 97.75 181 ARG A O 1
ATOM 1335 N N . ARG A 1 182 ? -19.397 -6.802 15.008 1.00 97.75 182 ARG A N 1
ATOM 1336 C CA . ARG A 1 182 ? -19.497 -6.231 13.656 1.00 97.75 182 ARG A CA 1
ATOM 1337 C C . ARG A 1 182 ? -18.626 -6.932 12.613 1.00 97.75 182 ARG A C 1
ATOM 1339 O O . ARG A 1 182 ? -18.650 -6.535 11.452 1.00 97.75 182 ARG A O 1
ATOM 1346 N N . GLY A 1 183 ? -17.884 -7.972 12.996 1.00 96.25 183 GLY A N 1
ATOM 1347 C CA . GLY A 1 183 ? -17.056 -8.745 12.070 1.00 96.25 183 GLY A CA 1
ATOM 1348 C C . GLY A 1 183 ? -15.852 -7.967 11.530 1.00 96.25 183 GLY A C 1
ATOM 1349 O O . GLY A 1 183 ? -15.465 -8.149 10.376 1.00 96.25 183 GLY A O 1
ATOM 1350 N N . VAL A 1 184 ? -15.254 -7.089 12.338 1.00 97.75 184 VAL A N 1
ATOM 1351 C CA . VAL A 1 184 ? -14.004 -6.409 11.979 1.00 97.75 184 VAL A CA 1
ATOM 1352 C C . VAL A 1 184 ? -12.852 -7.412 12.076 1.00 97.75 184 VAL A C 1
ATOM 1354 O O . VAL A 1 184 ? -12.464 -7.830 13.160 1.00 97.75 184 VAL A O 1
ATOM 1357 N N . THR A 1 185 ? -12.282 -7.800 10.934 1.00 95.94 185 THR A N 1
ATOM 1358 C CA . THR A 1 185 ? -11.274 -8.878 10.855 1.00 95.94 185 THR A CA 1
ATOM 1359 C C . THR A 1 185 ? -9.822 -8.397 10.833 1.00 95.94 185 THR A C 1
ATOM 1361 O O . THR A 1 185 ? -8.901 -9.210 10.778 1.00 95.94 185 THR A O 1
ATOM 1364 N N . ARG A 1 186 ? -9.585 -7.079 10.839 1.00 97.69 186 ARG A N 1
ATOM 1365 C CA . ARG A 1 186 ? -8.239 -6.489 10.765 1.00 97.69 186 ARG A CA 1
ATOM 1366 C C . ARG A 1 186 ? -8.100 -5.388 11.805 1.00 97.69 186 ARG A C 1
ATOM 1368 O O . ARG A 1 186 ? -8.721 -4.330 11.684 1.00 97.69 186 ARG A O 1
ATOM 1375 N N . VAL A 1 187 ? -7.244 -5.631 12.791 1.00 97.81 187 VAL A N 1
ATOM 1376 C CA . VAL A 1 187 ? -7.012 -4.721 13.912 1.00 97.81 187 VAL A CA 1
ATOM 1377 C C . VAL A 1 187 ? -5.540 -4.326 13.970 1.00 97.81 187 VAL A C 1
ATOM 1379 O O . VAL A 1 187 ? -4.654 -5.173 13.894 1.00 97.81 187 VAL A O 1
ATOM 1382 N N . SER A 1 188 ? -5.278 -3.028 14.108 1.00 97.88 188 SER A N 1
ATOM 1383 C CA . SER A 1 188 ? -3.960 -2.498 14.458 1.00 97.88 188 SER A CA 1
ATOM 1384 C C . SER A 1 188 ? -3.916 -2.297 15.967 1.00 97.88 188 SER A C 1
ATOM 1386 O O . SER A 1 188 ? -4.383 -1.263 16.450 1.00 97.88 188 SER A O 1
ATOM 1388 N N . ALA A 1 189 ? -3.364 -3.266 16.695 1.00 97.38 189 ALA A N 1
ATOM 1389 C CA . ALA A 1 189 ? -3.129 -3.166 18.132 1.00 97.38 189 ALA A CA 1
ATOM 1390 C C . ALA A 1 189 ? -1.946 -2.221 18.412 1.00 97.38 189 ALA A C 1
ATOM 1392 O O . ALA A 1 189 ? -0.860 -2.399 17.858 1.00 97.38 189 ALA A O 1
ATOM 1393 N N . SER A 1 190 ? -2.143 -1.194 19.240 1.00 96.19 190 SER A N 1
ATOM 1394 C CA . SER A 1 190 ? -1.119 -0.174 19.514 1.00 96.19 190 SER A CA 1
ATOM 1395 C C . SER A 1 190 ? -1.078 0.244 20.980 1.00 96.19 190 SER A C 1
ATOM 1397 O O . SER A 1 190 ? -2.095 0.195 21.661 1.00 96.19 190 SER A O 1
ATOM 1399 N N . ALA A 1 191 ? 0.084 0.720 21.435 1.00 95.56 191 ALA A N 1
ATOM 1400 C CA . ALA A 1 191 ? 0.338 1.170 22.811 1.00 95.56 191 ALA A CA 1
ATOM 1401 C C . ALA A 1 191 ? 0.210 0.085 23.904 1.00 95.56 191 ALA A C 1
ATOM 1403 O O . ALA A 1 191 ? 0.268 0.399 25.090 1.00 95.56 191 ALA A O 1
ATOM 1404 N N . TYR A 1 192 ? 0.094 -1.187 23.517 1.00 96.19 192 TYR A N 1
ATOM 1405 C CA . TYR A 1 192 ? 0.134 -2.321 24.435 1.00 96.19 192 TYR A CA 1
ATOM 1406 C C . TYR A 1 192 ? 1.528 -2.490 25.041 1.00 96.19 192 TYR A C 1
ATOM 1408 O O . TYR A 1 192 ? 2.521 -2.556 24.316 1.00 96.19 192 TYR A O 1
ATOM 1416 N N . MET A 1 193 ? 1.585 -2.583 26.369 1.00 94.62 193 MET A N 1
ATOM 1417 C CA . MET A 1 193 ? 2.802 -2.943 27.109 1.00 94.62 193 MET A CA 1
ATOM 1418 C C . MET A 1 193 ? 2.872 -4.446 27.402 1.00 94.62 193 MET A C 1
ATOM 1420 O O . MET A 1 193 ? 3.961 -4.987 27.567 1.00 94.62 193 MET A O 1
ATOM 1424 N N . ASP A 1 194 ? 1.713 -5.098 27.450 1.00 94.19 194 ASP A N 1
ATOM 1425 C CA . ASP A 1 194 ? 1.531 -6.537 27.603 1.00 94.19 194 ASP A CA 1
ATOM 1426 C C . ASP A 1 194 ? 0.190 -6.933 26.955 1.00 94.19 194 ASP A C 1
ATOM 1428 O O . ASP A 1 194 ? -0.584 -6.063 26.539 1.00 94.19 194 ASP A O 1
ATOM 1432 N N . LEU A 1 195 ? -0.085 -8.231 26.859 1.00 94.81 195 LEU A N 1
ATOM 1433 C CA . LEU A 1 195 ? -1.369 -8.747 26.399 1.00 94.81 195 LEU A CA 1
ATOM 1434 C C . LEU A 1 195 ? -2.483 -8.409 27.400 1.00 94.81 195 LEU A C 1
ATOM 1436 O O . LEU A 1 195 ? -2.312 -8.512 28.615 1.00 94.81 195 LEU A O 1
ATOM 1440 N N . THR A 1 196 ? -3.652 -8.054 26.875 1.00 94.56 196 THR A N 1
ATOM 1441 C CA . THR A 1 196 ? -4.875 -7.820 27.652 1.00 94.56 196 THR A CA 1
ATOM 1442 C C . THR A 1 196 ? -5.963 -8.788 27.197 1.00 94.56 196 THR A C 1
ATOM 1444 O O . THR A 1 196 ? -5.908 -9.301 26.082 1.00 94.56 196 THR A O 1
ATOM 1447 N N . LEU A 1 197 ? -6.968 -9.040 28.043 1.00 94.62 197 LEU A N 1
ATOM 1448 C CA . LEU A 1 197 ? -8.106 -9.880 27.652 1.00 94.62 197 LEU A CA 1
ATOM 1449 C C . LEU A 1 197 ? -8.860 -9.336 26.426 1.00 94.62 197 LEU A C 1
ATOM 1451 O O . LEU A 1 197 ? -9.141 -10.140 25.552 1.00 94.62 197 LEU A O 1
ATOM 1455 N N . PRO A 1 198 ? -9.120 -8.019 26.282 1.00 93.25 198 PRO A N 1
ATOM 1456 C CA . PRO A 1 198 ? -9.713 -7.482 25.053 1.00 93.25 198 PRO A CA 1
ATOM 1457 C C . PRO A 1 198 ? -8.911 -7.754 23.770 1.00 93.25 198 PRO A C 1
ATOM 1459 O O . PRO A 1 198 ? -9.475 -7.709 22.679 1.00 93.25 198 PRO A O 1
ATOM 1462 N N . LEU A 1 199 ? -7.599 -7.994 23.874 1.00 94.50 199 LEU A N 1
ATOM 1463 C CA . LEU A 1 199 ? -6.739 -8.282 22.724 1.00 94.50 199 LEU A CA 1
ATOM 1464 C C . LEU A 1 199 ? -6.690 -9.779 22.352 1.00 94.50 199 LEU A C 1
ATOM 1466 O O . LEU A 1 199 ? -6.328 -10.093 21.216 1.00 94.50 199 LEU A O 1
ATOM 1470 N N . VAL A 1 200 ? -6.995 -10.686 23.288 1.00 92.31 200 VAL A N 1
ATOM 1471 C CA . VAL A 1 200 ? -6.860 -12.153 23.147 1.00 92.31 200 VAL A CA 1
ATOM 1472 C C . VAL A 1 200 ? -8.168 -12.787 22.694 1.00 92.31 200 VAL A C 1
ATOM 1474 O O . VAL A 1 200 ? -8.108 -13.588 21.732 1.00 92.31 200 VAL A O 1
#

Sequence (200 aa):
MGTPMSNLKIKSITPIGSWSGPTDLLLTTPEEFAQGLRRIGTPLYAVDHGEALGLASGGSVEMGGDPQGDPRLHGLPLLAVSPTCRPQNFGSASFARDHGVRFCYLAGAMANGIGSAELVEAMGRAGMLAFFGAAGLGPDTVEDAIDRISTRLGDLPWGFNLIHSPYEPLLEEAIADLYSRRGVTRVSASAYMDLTLPLV

pLDDT: mean 90.5, std 13.19, range [34.62, 98.75]

Radius of gyration: 26.86 Å; chains: 1; bounding box: 57×44×67 Å

Secondary structure (DSSP, 8-state):
-PPP----B-------EEEES-GGG-B-SHHHHHHHHT-TTS-EEEEEETTEEEEESSSEEEESS-TTT-TT--SEEEEEEE----GGGSS-HHHHHHHT-SSS-EEPP-TTTTS-HHHHHHHHHTT-EEEE--TT--HHHHHHHHHHHHHHHTTS--EEEEE--TT-HHHHHHHHHHHHHHT---EEEES-SS--GGG-